Protein AF-A0A929PIB2-F1 (afdb_monomer_lite)

Radius of gyration: 25.28 Å; chains: 1; bounding box: 58×28×82 Å

Secondary structure (DSSP, 8-state):
-HHHHGGGT--SHHHHHHHHHHTT-------TT-------SHHHHHHHHHHHHHTT--TT--HHIIIIIHHHHHHHHHHHTTS---HHHHHHHHHHHHHHHHHHHHH-SHHHHHHHHHHHHHHHHHHHHHHHHHHHTT---HHHHHHHHHHHHHHHHHHHHHHHHHHHHHH--HHHHHHHHHHHHHHHHHHHHHHHHHHHH--

Foldseek 3Di:
DCVVLVVVVDNDPVSVLVVCVVVVNDDDDDPDPDDDFDDDDPVSVVVVLVVLLVVLQDPPDDPCCRPPQSVVLSVVLVVCLVDPDALLNLLVVLLVLLLCLLVLLLVDDDVSPVSSVVSPVVSVSSLSNSVSSCVVVVVDDPVSVVSSLVSVLVSQLSNLCSNLNRVCVVPVDVVSVVVSVVSSVVVVCVVVVVVVCCVPPVD

pLDDT: mean 91.02, std 6.16, range [48.88, 98.31]

Structure (mmCIF, N/CA/C/O backbone):
data_AF-A0A929PIB2-F1
#
_entry.id   AF-A0A929PIB2-F1
#
loop_
_atom_site.group_PDB
_atom_site.id
_atom_site.type_symbol
_atom_site.label_atom_id
_atom_site.label_alt_id
_atom_site.label_comp_id
_atom_site.label_asym_id
_atom_site.label_entity_id
_atom_site.label_seq_id
_atom_site.pdbx_PDB_ins_code
_atom_site.Cartn_x
_atom_site.Cartn_y
_atom_site.Cartn_z
_atom_site.occupancy
_atom_site.B_iso_or_equiv
_atom_site.auth_seq_id
_atom_site.auth_comp_id
_atom_site.auth_asym_id
_atom_site.auth_atom_id
_atom_site.pdbx_PDB_model_num
ATOM 1 N N . ALA A 1 1 ? -29.395 -0.301 44.329 1.00 80.06 1 ALA A N 1
ATOM 2 C CA . ALA A 1 1 ? -28.949 -1.375 43.414 1.00 80.06 1 ALA A CA 1
ATOM 3 C C . ALA A 1 1 ? -27.651 -1.991 43.913 1.00 80.06 1 ALA A C 1
ATOM 5 O O . ALA A 1 1 ? -27.720 -3.127 44.334 1.00 80.06 1 ALA A O 1
ATOM 6 N N . ILE A 1 2 ? -26.524 -1.264 43.970 1.00 82.19 2 ILE A N 1
ATOM 7 C CA . ILE A 1 2 ? -25.295 -1.786 44.613 1.00 82.19 2 ILE A CA 1
ATOM 8 C C . ILE A 1 2 ? -25.489 -1.973 46.128 1.00 82.19 2 ILE A C 1
ATOM 10 O O . ILE A 1 2 ? -25.225 -3.046 46.641 1.00 82.19 2 ILE A O 1
ATOM 14 N N . GLU A 1 3 ? -26.076 -0.997 46.829 1.00 84.56 3 GLU A N 1
ATOM 15 C CA . GLU A 1 3 ? -26.493 -1.160 48.243 1.00 84.56 3 GLU A CA 1
ATOM 16 C C . GLU A 1 3 ? -27.463 -2.325 48.467 1.00 84.56 3 GLU A C 1
ATOM 18 O O . GLU A 1 3 ? -27.541 -2.881 49.552 1.00 84.56 3 GLU A O 1
ATOM 23 N N . GLU A 1 4 ? -28.199 -2.707 47.429 1.00 84.25 4 GLU A N 1
ATOM 24 C CA . GLU A 1 4 ? -29.195 -3.768 47.510 1.00 84.25 4 GLU A CA 1
ATOM 25 C C . GLU A 1 4 ? -28.587 -5.136 47.195 1.00 84.25 4 GLU A C 1
ATOM 27 O O . GLU A 1 4 ? -28.955 -6.106 47.838 1.00 84.25 4 GLU A O 1
ATOM 32 N N . SER A 1 5 ? -27.608 -5.219 46.286 1.00 85.25 5 SER A N 1
ATOM 33 C CA . SER A 1 5 ? -26.829 -6.448 46.093 1.00 85.25 5 SER A CA 1
ATOM 34 C C . SER A 1 5 ? -25.872 -6.713 47.257 1.00 85.25 5 SER A C 1
ATOM 36 O O . SER A 1 5 ? -25.590 -7.866 47.558 1.00 85.25 5 SER A O 1
ATOM 38 N N . LEU A 1 6 ? -25.446 -5.666 47.974 1.00 84.19 6 LEU A N 1
ATOM 39 C CA . LEU A 1 6 ? -24.694 -5.780 49.227 1.00 84.19 6 LEU A CA 1
ATOM 40 C C . LEU A 1 6 ? -25.479 -6.515 50.328 1.00 84.19 6 LEU A C 1
ATOM 42 O O . LEU A 1 6 ? -24.863 -7.156 51.172 1.00 84.19 6 LEU A O 1
ATOM 46 N N . HIS A 1 7 ? -26.816 -6.463 50.313 1.00 83.69 7 HIS A N 1
ATOM 47 C CA . HIS A 1 7 ? -27.643 -7.257 51.230 1.00 83.69 7 HIS A CA 1
ATOM 48 C C . HIS A 1 7 ? -27.626 -8.762 50.912 1.00 83.69 7 HIS A C 1
ATOM 50 O O . HIS A 1 7 ? -27.853 -9.560 51.817 1.00 83.69 7 HIS A O 1
ATOM 56 N N . ASP A 1 8 ? -27.306 -9.130 49.668 1.00 80.31 8 ASP A N 1
ATOM 57 C CA . ASP A 1 8 ? -27.096 -10.510 49.207 1.00 80.31 8 ASP A CA 1
ATOM 58 C C . ASP A 1 8 ? -25.599 -10.899 49.199 1.00 80.31 8 ASP A C 1
ATOM 60 O O . ASP A 1 8 ? -25.203 -11.854 48.531 1.00 80.31 8 ASP A O 1
ATOM 64 N N . ASP A 1 9 ? -24.757 -10.157 49.931 1.00 84.00 9 ASP A N 1
ATOM 65 C CA . ASP A 1 9 ? -23.305 -10.377 50.054 1.00 84.00 9 ASP A CA 1
ATOM 66 C C . ASP A 1 9 ? -22.525 -10.266 48.719 1.00 84.00 9 ASP A C 1
ATOM 68 O O . ASP A 1 9 ? -21.368 -10.676 48.610 1.00 84.00 9 ASP A O 1
ATOM 72 N N . ASP A 1 10 ? -23.131 -9.660 47.687 1.00 83.38 10 ASP A N 1
ATOM 73 C CA . ASP A 1 10 ? -22.519 -9.418 46.376 1.00 83.38 10 ASP A CA 1
ATOM 74 C C . ASP A 1 10 ? -22.237 -7.919 46.187 1.00 83.38 10 ASP A C 1
ATOM 76 O O . ASP A 1 10 ? -23.080 -7.136 45.742 1.00 83.38 10 ASP A O 1
ATOM 80 N N . SER A 1 11 ? -21.014 -7.505 46.521 1.00 86.56 11 SER A N 1
ATOM 81 C CA . SER A 1 11 ? -20.535 -6.124 46.357 1.00 86.56 11 SER A CA 1
ATOM 82 C C . SER A 1 11 ? -20.050 -5.798 44.937 1.00 86.56 11 SER A C 1
ATOM 84 O O . SER A 1 11 ? -19.568 -4.691 44.684 1.00 86.56 11 SER A O 1
ATOM 86 N N . SER A 1 12 ? -20.158 -6.742 43.995 1.00 89.38 12 SER A N 1
ATOM 87 C CA . SER A 1 12 ? -19.648 -6.560 42.639 1.00 89.38 12 SER A CA 1
ATOM 88 C C . SER A 1 12 ? -20.546 -5.654 41.789 1.00 89.38 12 SER A C 1
ATOM 90 O O . SER A 1 12 ? -21.767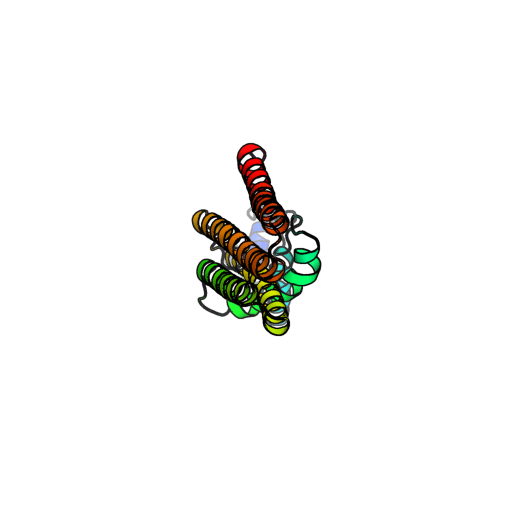 -5.575 41.961 1.00 89.38 12 SER A O 1
ATOM 92 N N . LEU A 1 13 ? -19.943 -5.003 40.787 1.00 85.69 13 LEU A N 1
ATOM 93 C CA . LEU A 1 13 ? -20.687 -4.250 39.771 1.00 85.69 13 LEU A CA 1
ATOM 94 C C . LEU A 1 13 ? -21.714 -5.151 39.054 1.00 85.69 13 LEU A C 1
ATOM 96 O O . LEU A 1 13 ? -22.828 -4.721 38.754 1.00 85.69 13 LEU A O 1
ATOM 100 N N . SER A 1 14 ? -21.353 -6.420 38.841 1.00 87.31 14 SER A N 1
ATOM 101 C CA . SER A 1 14 ? -22.212 -7.459 38.266 1.00 87.31 14 SER A CA 1
ATOM 102 C C . SER A 1 14 ? -23.445 -7.740 39.128 1.00 87.31 14 SER A C 1
ATOM 104 O O . SER A 1 14 ? -24.544 -7.867 38.584 1.00 87.31 14 SER A O 1
ATOM 106 N N . GLY A 1 15 ? -23.293 -7.774 40.455 1.00 86.75 15 GLY A N 1
ATOM 107 C CA . GLY A 1 15 ? -24.399 -7.886 41.409 1.00 86.75 15 GLY A CA 1
ATOM 108 C C . GLY A 1 15 ? -25.375 -6.716 41.285 1.00 86.75 15 GLY A C 1
ATOM 109 O O . GLY A 1 15 ? -26.579 -6.912 41.092 1.00 86.75 15 GLY A O 1
ATOM 110 N N . GLY A 1 16 ? -24.850 -5.488 41.253 1.00 90.19 16 GLY A N 1
ATOM 111 C CA . GLY A 1 16 ? -25.648 -4.279 41.030 1.00 90.19 16 GLY A CA 1
ATOM 112 C C . GLY A 1 16 ? -26.398 -4.276 39.689 1.00 90.19 16 GLY A C 1
ATOM 113 O O . GLY A 1 16 ? -27.577 -3.908 39.643 1.00 90.19 16 GLY A O 1
ATOM 114 N N . ILE A 1 17 ? -25.755 -4.728 38.604 1.00 90.44 17 ILE A N 1
ATOM 115 C CA . ILE A 1 17 ? -26.390 -4.887 37.283 1.00 90.44 17 ILE A CA 1
ATOM 116 C C . ILE A 1 17 ? -27.512 -5.929 37.335 1.00 90.44 17 ILE A C 1
ATOM 118 O O . ILE A 1 17 ? -28.578 -5.696 36.764 1.00 90.44 17 ILE A O 1
ATOM 122 N N . ARG A 1 18 ? -27.325 -7.047 38.046 1.00 89.44 18 ARG A N 1
ATOM 123 C CA . ARG A 1 18 ? -28.333 -8.110 38.179 1.00 89.44 18 ARG A CA 1
ATOM 124 C C . ARG A 1 18 ? -29.591 -7.612 38.901 1.00 89.44 18 ARG A C 1
ATOM 126 O O . ARG A 1 18 ? -30.700 -7.871 38.433 1.00 89.44 18 ARG A O 1
ATOM 133 N N . VAL A 1 19 ? -29.429 -6.806 39.956 1.00 91.00 19 VAL A N 1
ATOM 134 C CA . VAL A 1 19 ? -30.544 -6.129 40.648 1.00 91.00 19 VAL A CA 1
ATOM 135 C C . VAL A 1 19 ? -31.279 -5.164 39.712 1.00 91.00 19 VAL A C 1
ATOM 137 O O . VAL A 1 19 ? -32.511 -5.143 39.670 1.00 91.00 19 VAL A O 1
ATOM 140 N N . LEU A 1 20 ? -30.548 -4.368 38.924 1.00 92.62 20 LEU A N 1
ATOM 141 C CA . LEU A 1 20 ? -31.158 -3.466 37.941 1.00 92.62 20 LEU A CA 1
ATOM 142 C C . LEU A 1 20 ? -31.900 -4.227 36.837 1.00 92.62 20 LEU A C 1
ATOM 144 O O . LEU A 1 20 ? -32.977 -3.791 36.428 1.00 92.62 20 LEU A O 1
ATOM 148 N N . ALA A 1 21 ? -31.363 -5.359 36.383 1.00 91.31 21 ALA A N 1
ATOM 149 C CA . ALA A 1 21 ? -31.998 -6.220 35.393 1.00 91.31 21 ALA A CA 1
ATOM 150 C C . ALA A 1 21 ? -33.305 -6.821 35.923 1.00 91.31 21 ALA A C 1
ATOM 152 O O . ALA A 1 21 ? -34.328 -6.716 35.250 1.00 91.31 21 ALA A O 1
ATOM 153 N N . GLY A 1 22 ? -33.315 -7.331 37.161 1.00 90.12 22 GLY A N 1
ATOM 154 C CA . GLY A 1 22 ? -34.531 -7.831 37.815 1.00 90.12 22 GLY A CA 1
ATOM 155 C C . GLY A 1 22 ? -35.623 -6.765 37.972 1.00 90.12 22 GLY A C 1
ATOM 156 O O . GLY A 1 22 ? -36.809 -7.076 37.931 1.00 90.12 22 GLY A O 1
ATOM 157 N N . LYS A 1 23 ? -35.235 -5.488 38.075 1.00 93.75 23 LYS A N 1
ATOM 158 C CA . LYS A 1 23 ? -36.153 -4.336 38.135 1.00 93.75 23 LYS A CA 1
ATOM 159 C C . LYS A 1 23 ? -36.563 -3.786 36.763 1.00 93.75 23 LYS A C 1
ATOM 161 O O . LYS A 1 23 ? -37.211 -2.742 36.712 1.00 93.75 23 LYS A O 1
ATOM 166 N N . GLY A 1 24 ? -36.144 -4.412 35.661 1.00 91.31 24 GLY A N 1
ATOM 167 C CA . GLY A 1 24 ? -36.381 -3.913 34.300 1.00 91.31 24 GLY A CA 1
ATOM 168 C C . GLY A 1 24 ? -35.687 -2.578 33.996 1.00 91.31 24 GLY A C 1
ATOM 169 O O . GLY A 1 24 ? -36.078 -1.869 33.073 1.00 91.31 24 GLY A O 1
ATOM 170 N N . LYS A 1 25 ? -34.678 -2.202 34.793 1.00 92.44 25 LYS A N 1
ATOM 171 C CA . LYS A 1 25 ? -33.920 -0.946 34.668 1.00 92.44 25 LYS A CA 1
ATOM 172 C C . LYS A 1 25 ? -32.564 -1.121 33.984 1.00 92.44 25 LYS A C 1
ATOM 174 O O . LYS A 1 25 ? -31.909 -0.121 33.702 1.00 92.44 25 LYS A O 1
ATOM 179 N N . ALA A 1 26 ? -32.143 -2.353 33.703 1.00 91.19 26 ALA A N 1
ATOM 180 C CA . ALA A 1 26 ? -30.999 -2.619 32.838 1.00 91.19 26 ALA A CA 1
ATOM 181 C C . ALA A 1 26 ? -31.456 -2.688 31.375 1.00 91.19 26 ALA A C 1
ATOM 183 O O . ALA A 1 26 ? -32.436 -3.358 31.056 1.00 91.19 26 ALA A O 1
ATOM 184 N N . LYS A 1 27 ? -30.734 -2.001 30.487 1.00 87.62 27 LYS A N 1
ATOM 185 C CA . LYS A 1 27 ? -30.913 -2.110 29.036 1.00 87.62 27 LYS A CA 1
ATOM 186 C C . LYS A 1 27 ? -29.763 -2.920 28.460 1.00 87.62 27 LYS A C 1
ATOM 188 O O . LYS A 1 27 ? -28.614 -2.699 28.829 1.00 87.62 27 LYS A O 1
ATOM 193 N N . THR A 1 28 ? -30.077 -3.826 27.548 1.00 86.50 28 THR A N 1
ATOM 194 C CA . THR A 1 28 ? -29.080 -4.535 26.749 1.00 86.50 28 THR A CA 1
ATOM 195 C C . THR A 1 28 ? -28.819 -3.764 25.463 1.00 86.50 28 THR A C 1
ATOM 197 O O . THR A 1 28 ? -29.739 -3.176 24.891 1.00 86.50 28 THR A O 1
ATOM 200 N N . PHE A 1 29 ? -27.573 -3.779 25.001 1.00 85.38 29 PHE A N 1
ATOM 201 C CA . PHE A 1 29 ? -27.202 -3.291 23.679 1.00 85.38 29 PHE A CA 1
ATOM 202 C C . PHE A 1 29 ? -26.789 -4.493 22.835 1.00 85.38 29 PHE A C 1
ATOM 204 O O . PHE A 1 29 ? -25.877 -5.224 23.218 1.00 85.38 29 PHE A O 1
ATOM 211 N N . ASP A 1 30 ? -27.500 -4.727 21.735 1.00 85.38 30 ASP A N 1
ATOM 212 C CA . ASP A 1 30 ? -27.175 -5.808 20.811 1.00 85.38 30 ASP A CA 1
ATOM 213 C C . ASP A 1 30 ? -26.004 -5.380 19.921 1.00 85.38 30 ASP A C 1
ATOM 215 O O . ASP A 1 30 ? -26.102 -4.401 19.178 1.00 85.38 30 ASP A O 1
ATOM 219 N N . ILE A 1 31 ? -24.896 -6.112 20.025 1.00 85.31 31 ILE A N 1
ATOM 220 C CA . ILE A 1 31 ? -23.692 -5.904 19.216 1.00 85.31 31 ILE A CA 1
ATOM 221 C C . ILE A 1 31 ? -23.778 -6.597 17.845 1.00 85.31 31 ILE A C 1
ATOM 223 O O . ILE A 1 31 ? -22.867 -6.456 17.039 1.00 85.31 31 ILE A O 1
ATOM 227 N N . LYS A 1 32 ? -24.885 -7.287 17.528 1.00 85.81 32 LYS A N 1
ATOM 228 C CA . LYS A 1 32 ? -25.105 -7.990 16.254 1.00 85.81 32 LYS A CA 1
ATOM 229 C C . LYS A 1 32 ? -23.961 -8.971 15.948 1.00 85.81 32 LYS A C 1
ATOM 231 O O . LYS A 1 32 ? -23.650 -9.823 16.773 1.00 85.81 32 LYS A O 1
ATOM 236 N N . ASP A 1 33 ? -23.354 -8.848 14.767 1.00 78.19 33 ASP A N 1
ATOM 237 C CA . ASP A 1 33 ? -22.231 -9.668 14.305 1.00 78.19 33 ASP A CA 1
ATOM 238 C C . ASP A 1 33 ? -20.865 -9.139 14.782 1.00 78.19 33 ASP A C 1
ATOM 240 O O . ASP A 1 33 ? -19.835 -9.774 14.531 1.00 78.19 33 ASP A O 1
ATOM 244 N N . ASP A 1 34 ? -20.831 -7.986 15.465 1.00 78.31 34 ASP A N 1
ATOM 245 C CA . ASP A 1 34 ? -19.602 -7.477 16.062 1.00 78.31 34 ASP A CA 1
ATOM 246 C C . ASP A 1 34 ? -19.225 -8.311 17.288 1.00 78.31 34 ASP A C 1
ATOM 248 O O . ASP A 1 34 ? -20.056 -8.894 17.985 1.00 78.31 34 ASP A O 1
ATOM 252 N N . TYR A 1 35 ? -17.926 -8.389 17.561 1.00 82.06 35 TYR A N 1
ATOM 253 C CA . TYR A 1 35 ? -17.421 -9.161 18.684 1.00 82.06 35 TYR A CA 1
ATOM 254 C C . TYR A 1 35 ? -17.050 -8.254 19.853 1.00 82.06 35 TYR A C 1
ATOM 256 O O . TYR A 1 35 ? -16.527 -7.155 19.686 1.00 82.06 35 TYR A O 1
ATOM 264 N N . TRP A 1 36 ? -17.229 -8.786 21.055 1.00 86.44 36 TRP A N 1
ATOM 265 C CA . TRP A 1 36 ? -16.710 -8.216 22.288 1.00 86.44 36 TRP A CA 1
ATOM 266 C C . TRP A 1 36 ? -15.850 -9.266 22.998 1.00 86.44 36 TRP A C 1
ATOM 268 O O . TRP A 1 36 ? -16.162 -10.460 22.968 1.00 86.44 36 TRP A O 1
ATOM 278 N N . ILE A 1 37 ? -14.723 -8.838 23.565 1.00 88.69 37 ILE A N 1
ATOM 279 C CA . ILE A 1 37 ? -13.824 -9.665 24.375 1.00 88.69 37 ILE A CA 1
ATOM 280 C C . ILE A 1 37 ? -13.408 -8.826 25.575 1.00 88.69 37 ILE A C 1
ATOM 282 O O . ILE A 1 37 ? -12.910 -7.717 25.387 1.00 88.69 37 ILE A O 1
ATOM 286 N N . ASP A 1 38 ? -13.574 -9.386 26.769 1.00 88.50 38 ASP A N 1
ATOM 287 C CA . ASP A 1 38 ? -12.967 -8.849 27.983 1.00 88.50 38 ASP A CA 1
ATOM 288 C C . ASP A 1 38 ? -11.473 -9.185 28.015 1.00 88.50 38 ASP A C 1
ATOM 290 O O . ASP A 1 38 ? -11.083 -10.312 27.684 1.00 88.50 38 ASP A O 1
ATOM 294 N N . VAL A 1 39 ? -10.630 -8.210 28.349 1.00 92.00 39 VAL A N 1
ATOM 295 C CA . VAL A 1 39 ? -9.167 -8.346 28.286 1.00 92.00 39 VAL A CA 1
ATOM 296 C C . VAL A 1 39 ? -8.582 -8.147 29.678 1.00 92.00 39 VAL A C 1
ATOM 298 O O . VAL A 1 39 ? -8.161 -7.049 30.031 1.00 92.00 39 VAL A O 1
ATOM 301 N N . ASP A 1 40 ? -8.522 -9.241 30.433 1.00 91.81 40 ASP A N 1
ATOM 302 C CA . ASP A 1 40 ? -8.053 -9.250 31.825 1.00 91.81 40 ASP A CA 1
ATOM 303 C C . ASP A 1 40 ? -6.676 -9.910 32.004 1.00 91.81 40 ASP A C 1
ATOM 305 O O . ASP A 1 40 ? -5.999 -9.698 33.010 1.00 91.81 40 ASP A O 1
ATOM 309 N N . ASP A 1 41 ? -6.241 -10.726 31.040 1.00 94.06 41 ASP A N 1
ATOM 310 C CA . ASP A 1 41 ? -5.041 -11.556 31.149 1.00 94.06 41 ASP A CA 1
ATOM 311 C C . ASP A 1 41 ? -4.281 -11.690 29.814 1.00 94.06 41 ASP A C 1
ATOM 313 O O . ASP A 1 41 ? -4.749 -11.306 28.740 1.00 94.06 41 ASP A O 1
ATOM 317 N N . GLU A 1 42 ? -3.071 -12.254 29.851 1.00 92.56 42 GLU A N 1
ATOM 318 C CA . GLU A 1 42 ? -2.215 -12.354 28.659 1.00 92.56 42 GLU A CA 1
ATOM 319 C C . GLU A 1 42 ? -2.836 -13.219 27.542 1.00 92.56 42 GLU A C 1
ATOM 321 O O . GLU A 1 42 ? -2.621 -12.970 26.349 1.00 92.56 42 GLU A O 1
ATOM 326 N N . LYS A 1 43 ? -3.622 -14.243 27.894 1.00 92.50 43 LYS A N 1
ATOM 327 C CA . LYS A 1 43 ? -4.282 -15.121 26.922 1.00 92.50 43 LYS A CA 1
ATOM 328 C C . LYS A 1 43 ? -5.435 -14.393 26.238 1.00 92.50 43 LYS A C 1
ATOM 330 O O . LYS A 1 43 ? -5.534 -14.471 25.010 1.00 92.50 43 LYS A O 1
ATOM 335 N N . THR A 1 44 ? -6.276 -13.686 26.994 1.00 92.06 44 THR A N 1
ATOM 336 C CA . THR A 1 44 ? -7.368 -12.867 26.437 1.00 92.06 44 THR A CA 1
ATOM 337 C C . THR A 1 44 ? -6.830 -11.699 25.614 1.00 92.06 44 THR A C 1
ATOM 339 O O . THR A 1 44 ? -7.335 -11.459 24.516 1.00 92.06 44 THR A O 1
ATOM 342 N N . TYR A 1 45 ? -5.715 -11.087 26.025 1.00 91.38 45 TYR A N 1
ATOM 343 C CA . TYR A 1 45 ? -4.995 -10.083 25.234 1.00 91.38 45 TYR A CA 1
ATOM 344 C C . TYR A 1 45 ? -4.548 -10.619 23.866 1.00 91.38 45 TYR A C 1
ATOM 346 O O . TYR A 1 45 ? -4.879 -10.039 22.831 1.00 91.38 45 TYR A O 1
ATOM 354 N N . LYS A 1 46 ? -3.851 -11.766 23.821 1.00 91.38 46 LYS A N 1
ATOM 355 C CA . LYS A 1 46 ? -3.412 -12.382 22.551 1.00 91.38 46 LYS A CA 1
ATOM 356 C C . LYS A 1 46 ? -4.590 -12.789 21.668 1.00 91.38 46 LYS A C 1
ATOM 358 O O . LYS A 1 46 ? -4.497 -12.731 20.441 1.00 91.38 46 LYS A O 1
ATOM 363 N N . LEU A 1 47 ? -5.695 -13.229 22.269 1.00 90.88 47 LEU A N 1
ATOM 364 C CA . LEU A 1 47 ? -6.913 -13.557 21.533 1.00 90.88 47 LEU A CA 1
ATOM 365 C C . LEU A 1 47 ? -7.526 -12.302 20.895 1.00 90.88 47 LEU A C 1
ATOM 367 O O . LEU A 1 47 ? -7.852 -12.330 19.707 1.00 90.88 47 LEU A O 1
ATOM 371 N N . ALA A 1 48 ? -7.639 -11.213 21.658 1.00 90.88 48 ALA A N 1
ATOM 372 C CA . ALA A 1 48 ? -8.142 -9.932 21.179 1.00 90.88 48 ALA A CA 1
ATOM 373 C C . ALA A 1 48 ? -7.254 -9.355 20.066 1.00 90.88 48 ALA A C 1
ATOM 375 O O . ALA A 1 48 ? -7.770 -8.976 19.016 1.00 90.88 48 ALA A O 1
ATOM 376 N N . GLU A 1 49 ? -5.927 -9.380 20.237 1.00 90.69 49 GLU A N 1
ATOM 377 C CA . GLU A 1 49 ? -4.963 -8.941 19.220 1.00 90.69 49 GLU A CA 1
ATOM 378 C C . GLU A 1 49 ? -5.132 -9.737 17.918 1.00 90.69 49 GLU A C 1
ATOM 380 O O . GLU A 1 49 ? -5.268 -9.159 16.842 1.00 90.69 49 GLU A O 1
ATOM 385 N N . ASN A 1 50 ? -5.181 -11.071 17.989 1.00 89.50 50 ASN A N 1
ATOM 386 C CA . ASN A 1 50 ? -5.346 -11.895 16.791 1.00 89.50 50 ASN A CA 1
ATOM 387 C C . ASN A 1 50 ? -6.705 -11.678 16.109 1.00 89.50 50 ASN A C 1
ATOM 389 O O . ASN A 1 50 ? -6.760 -11.701 14.879 1.00 89.50 50 ASN A O 1
ATOM 393 N N . LYS A 1 51 ? -7.783 -11.439 16.871 1.00 88.94 51 LYS A N 1
ATOM 394 C CA . LYS A 1 51 ? -9.084 -11.077 16.291 1.00 88.94 51 LYS A CA 1
ATOM 395 C C . LYS A 1 51 ? -9.039 -9.719 15.595 1.00 88.94 51 LYS A C 1
ATOM 397 O O . LYS A 1 51 ? -9.478 -9.639 14.454 1.00 88.94 51 LYS A O 1
ATOM 402 N N . LEU A 1 52 ? -8.451 -8.697 16.221 1.00 88.75 52 LEU A N 1
ATOM 403 C CA . LEU A 1 52 ? -8.275 -7.373 15.612 1.00 88.75 52 LEU A CA 1
ATOM 404 C C . LEU A 1 52 ? -7.454 -7.451 14.322 1.00 88.75 52 LEU A C 1
ATOM 406 O O . LEU A 1 52 ? -7.812 -6.856 13.317 1.00 88.75 52 LEU A O 1
ATOM 410 N N . LEU A 1 53 ? -6.374 -8.231 14.307 1.00 86.88 53 LEU A N 1
ATOM 411 C CA . LEU A 1 53 ? -5.569 -8.404 13.098 1.00 86.88 53 LEU A CA 1
ATOM 412 C C . LEU A 1 53 ? -6.319 -9.180 12.002 1.00 86.88 53 LEU A C 1
ATOM 414 O O . LEU A 1 53 ? -6.081 -8.960 10.815 1.00 86.88 53 LEU A O 1
ATOM 418 N N . ALA A 1 54 ? -7.241 -10.074 12.368 1.00 85.44 54 ALA A N 1
ATOM 419 C CA . ALA A 1 54 ? -8.049 -10.812 11.403 1.00 85.44 54 ALA A CA 1
ATOM 420 C C . ALA A 1 54 ? -9.051 -9.917 10.652 1.00 85.44 54 ALA A C 1
ATOM 422 O O . ALA A 1 54 ? -9.350 -10.214 9.493 1.00 85.44 54 ALA A O 1
ATOM 423 N N . THR A 1 55 ? -9.512 -8.809 11.250 1.00 84.38 55 THR A N 1
ATOM 424 C CA . THR A 1 55 ? -10.424 -7.854 10.587 1.00 84.38 55 THR A CA 1
ATOM 425 C C . THR A 1 55 ? -9.742 -7.030 9.491 1.00 84.38 55 THR A C 1
ATOM 427 O O . THR A 1 55 ? -10.410 -6.407 8.670 1.00 84.38 55 THR A O 1
ATOM 430 N N . LEU A 1 56 ? -8.407 -7.043 9.422 1.00 82.62 56 LEU A N 1
ATOM 431 C CA . LEU A 1 56 ? -7.646 -6.249 8.453 1.00 82.62 56 LEU A CA 1
ATOM 432 C C . LEU A 1 56 ? -7.715 -6.763 7.023 1.00 82.62 56 LEU A C 1
ATOM 434 O O . LEU A 1 56 ? -7.432 -5.993 6.099 1.00 82.62 56 LEU A O 1
ATOM 438 N N . LYS A 1 57 ? -8.037 -8.047 6.841 1.00 77.44 57 LYS A N 1
ATOM 439 C CA . LYS A 1 57 ? -8.126 -8.673 5.523 1.00 77.44 57 LYS A CA 1
ATOM 440 C C . LYS A 1 57 ? -9.336 -8.110 4.788 1.00 77.44 57 LYS A C 1
ATOM 442 O O . LYS A 1 57 ? -10.471 -8.352 5.193 1.00 77.44 57 LYS A O 1
ATOM 447 N N . LYS A 1 58 ? -9.106 -7.396 3.684 1.00 75.62 58 LYS A N 1
ATOM 448 C CA . LYS A 1 58 ? -10.201 -6.860 2.873 1.00 75.62 58 LYS A CA 1
ATOM 449 C C . LYS A 1 58 ? -10.688 -7.927 1.897 1.00 75.62 58 LYS A C 1
ATOM 451 O O . LYS A 1 58 ? -9.901 -8.604 1.235 1.00 75.62 58 LYS A O 1
ATOM 456 N N . THR A 1 59 ? -12.003 -8.038 1.740 1.00 68.38 59 THR A N 1
ATOM 457 C CA . THR A 1 59 ? -12.623 -8.902 0.720 1.00 68.38 59 THR A CA 1
ATOM 458 C C . THR A 1 59 ? -12.312 -8.439 -0.706 1.00 68.38 59 THR A C 1
ATOM 460 O O . THR A 1 59 ? -12.330 -9.261 -1.621 1.00 68.38 59 THR A O 1
ATOM 463 N N . SER A 1 60 ? -11.959 -7.162 -0.880 1.00 74.75 60 SER A N 1
ATOM 464 C CA . SER A 1 60 ? -11.503 -6.566 -2.139 1.00 74.75 60 SER A CA 1
ATOM 465 C C . SER A 1 60 ? -10.020 -6.796 -2.443 1.00 74.75 60 SER A C 1
ATOM 467 O O . SER A 1 60 ? -9.581 -6.456 -3.537 1.00 74.75 60 SER A O 1
ATOM 469 N N . ASP A 1 61 ? -9.230 -7.346 -1.509 1.00 81.00 61 ASP A N 1
ATOM 470 C CA . ASP A 1 61 ? -7.813 -7.616 -1.766 1.00 81.00 61 ASP A CA 1
ATOM 471 C C . ASP A 1 61 ? -7.679 -8.631 -2.907 1.00 81.00 61 ASP A C 1
ATOM 473 O O . ASP A 1 61 ? -8.279 -9.715 -2.850 1.00 81.00 61 ASP A O 1
ATOM 477 N N . GLY A 1 62 ? -6.855 -8.296 -3.904 1.00 84.94 62 GLY A N 1
ATOM 478 C CA . GLY A 1 62 ? -6.498 -9.205 -4.988 1.00 84.94 62 GLY A CA 1
ATOM 479 C C . GLY A 1 62 ? -5.745 -10.447 -4.486 1.00 84.94 62 GLY A C 1
ATOM 480 O O . GLY A 1 62 ? -5.271 -10.471 -3.346 1.00 84.94 62 GLY A O 1
ATOM 481 N N . PRO A 1 63 ? -5.590 -11.494 -5.318 1.00 86.75 63 PRO A N 1
ATOM 482 C CA . PRO A 1 63 ? -4.994 -12.760 -4.889 1.00 86.75 63 PRO A CA 1
ATOM 483 C C . PRO A 1 63 ? -3.578 -12.605 -4.319 1.00 86.75 63 PRO A C 1
ATOM 485 O O . PRO A 1 63 ? -3.285 -13.145 -3.254 1.00 86.75 63 PRO A O 1
ATOM 488 N N . ILE A 1 64 ? -2.720 -11.823 -4.984 1.00 87.81 64 ILE A N 1
ATOM 489 C CA . ILE A 1 64 ? -1.343 -11.578 -4.527 1.00 87.81 64 ILE A CA 1
ATOM 490 C C . ILE A 1 64 ? -1.348 -10.871 -3.173 1.00 87.81 64 ILE A C 1
ATOM 492 O O . ILE A 1 64 ? -0.737 -11.355 -2.220 1.00 87.81 64 ILE A O 1
ATOM 496 N N . SER A 1 65 ? -2.119 -9.792 -3.043 1.00 86.56 65 SER A N 1
ATOM 497 C CA . SER A 1 65 ? -2.237 -9.072 -1.778 1.00 86.56 65 SER A CA 1
ATOM 498 C C . SER A 1 65 ? -2.747 -9.988 -0.664 1.00 86.56 65 SER A C 1
ATOM 500 O O . SER A 1 65 ? -2.174 -10.017 0.419 1.00 86.56 65 SER A O 1
ATOM 502 N N . ARG A 1 66 ? -3.768 -10.809 -0.934 1.00 86.44 66 ARG A N 1
ATOM 503 C CA . ARG A 1 66 ? -4.406 -11.693 0.051 1.00 86.44 66 ARG A CA 1
ATOM 504 C C . ARG A 1 66 ? -3.510 -12.830 0.537 1.00 86.44 66 ARG A C 1
ATOM 506 O O . ARG A 1 66 ? -3.497 -13.110 1.736 1.00 86.44 66 ARG A O 1
ATOM 513 N N . TYR A 1 67 ? -2.829 -13.519 -0.377 1.00 86.81 67 TYR A N 1
ATOM 514 C CA . TYR A 1 67 ? -2.105 -14.752 -0.059 1.00 86.81 67 TYR A CA 1
ATOM 515 C C . TYR A 1 67 ? -0.612 -14.535 0.189 1.00 86.81 67 TYR A C 1
ATOM 517 O O . TYR A 1 67 ? -0.029 -15.293 0.960 1.00 86.81 67 TYR A O 1
ATOM 525 N N . LEU A 1 68 ? -0.006 -13.510 -0.418 1.00 88.69 68 LEU A N 1
ATOM 526 C CA . LEU A 1 68 ? 1.420 -13.221 -0.275 1.00 88.69 68 LEU A CA 1
ATOM 527 C C . LEU A 1 68 ? 1.669 -12.018 0.638 1.00 88.69 68 LEU A C 1
ATOM 529 O O . LEU A 1 68 ? 2.371 -12.158 1.639 1.00 88.69 68 LEU A O 1
ATOM 533 N N . ASN A 1 69 ? 1.074 -10.859 0.335 1.00 91.31 69 ASN A N 1
ATOM 534 C CA . ASN A 1 69 ? 1.429 -9.625 1.042 1.00 91.31 69 ASN A CA 1
ATOM 535 C C . ASN A 1 69 ? 0.854 -9.599 2.462 1.00 91.31 69 ASN A C 1
ATOM 537 O O . ASN A 1 69 ? 1.611 -9.401 3.406 1.00 91.31 69 ASN A O 1
ATOM 541 N N . ARG A 1 70 ? -0.447 -9.876 2.641 1.00 88.69 70 ARG A N 1
ATOM 542 C CA . ARG A 1 70 ? -1.149 -9.788 3.938 1.00 88.69 70 ARG A CA 1
ATOM 543 C C . ARG A 1 70 ? -0.489 -10.599 5.061 1.00 88.69 70 ARG A C 1
ATOM 545 O O . ARG A 1 70 ? -0.297 -10.059 6.146 1.00 88.69 70 ARG A O 1
ATOM 552 N N . PRO A 1 71 ? -0.082 -11.869 4.863 1.00 89.44 71 PRO A N 1
ATOM 553 C CA . PRO A 1 71 ? 0.616 -12.614 5.913 1.00 89.44 71 PRO A CA 1
ATOM 554 C C . PRO A 1 71 ? 1.927 -11.967 6.377 1.00 89.44 71 PRO A C 1
ATOM 556 O O . PRO A 1 71 ? 2.353 -12.200 7.510 1.00 89.44 71 PRO A O 1
ATOM 559 N N . ILE A 1 72 ? 2.595 -11.206 5.509 1.00 91.75 72 ILE A N 1
ATOM 560 C CA . ILE A 1 72 ? 3.853 -10.526 5.821 1.00 91.75 72 ILE A CA 1
ATOM 561 C C . ILE A 1 72 ? 3.559 -9.136 6.399 1.00 91.75 72 ILE A C 1
ATOM 563 O O . ILE A 1 72 ? 4.033 -8.841 7.496 1.00 91.75 72 ILE A O 1
ATOM 567 N N . SER A 1 73 ? 2.716 -8.338 5.734 1.00 91.44 73 SER A N 1
ATOM 568 C CA . SER A 1 73 ? 2.335 -6.987 6.164 1.00 91.44 73 SER A CA 1
ATOM 569 C C . SER A 1 73 ? 1.742 -7.002 7.567 1.00 91.44 73 SER A C 1
ATOM 571 O O . SER A 1 73 ? 2.232 -6.297 8.435 1.00 91.44 73 SER A O 1
ATOM 573 N N . THR A 1 74 ? 0.814 -7.913 7.872 1.00 90.50 74 THR A N 1
ATOM 574 C CA . THR A 1 74 ? 0.176 -7.974 9.195 1.00 90.50 74 THR A CA 1
ATOM 575 C C . THR A 1 74 ? 1.170 -8.291 10.320 1.00 90.50 74 THR A C 1
ATOM 577 O O . THR A 1 74 ? 1.009 -7.820 11.448 1.00 90.50 74 THR A O 1
ATOM 580 N N . ARG A 1 75 ? 2.236 -9.058 10.040 1.00 91.50 75 ARG A N 1
ATOM 581 C CA . ARG A 1 75 ? 3.313 -9.300 11.019 1.00 91.50 75 ARG A CA 1
ATOM 582 C C . ARG A 1 75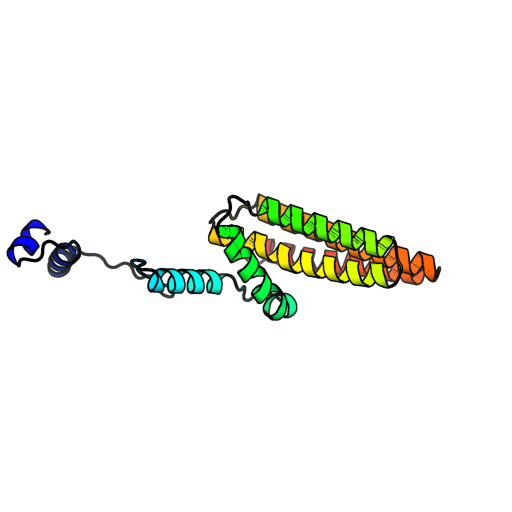 ? 4.172 -8.058 11.229 1.00 91.50 75 ARG A C 1
ATOM 584 O O . ARG A 1 75 ? 4.525 -7.766 12.369 1.00 91.50 75 ARG A O 1
ATOM 591 N N . ILE A 1 76 ? 4.487 -7.340 10.152 1.00 92.12 76 ILE A N 1
ATOM 592 C CA . ILE A 1 76 ? 5.222 -6.072 10.210 1.00 92.12 76 ILE A CA 1
ATOM 593 C C . ILE A 1 76 ? 4.388 -5.035 10.970 1.00 92.12 76 ILE A C 1
ATOM 595 O O . ILE A 1 76 ? 4.865 -4.473 11.953 1.00 92.12 76 ILE A O 1
ATOM 599 N N . THR A 1 77 ? 3.118 -4.868 10.602 1.00 92.25 77 THR A N 1
ATOM 600 C CA . THR A 1 77 ? 2.147 -4.007 11.279 1.00 92.25 77 THR A CA 1
ATOM 601 C C . THR A 1 77 ? 2.102 -4.293 12.773 1.00 92.25 77 THR A C 1
ATOM 603 O O . THR A 1 77 ? 2.236 -3.364 13.559 1.00 92.25 77 THR A O 1
ATOM 606 N N . ARG A 1 78 ? 2.011 -5.562 13.200 1.00 91.06 78 ARG A N 1
ATOM 607 C CA . ARG A 1 78 ? 2.020 -5.922 14.632 1.00 91.06 78 ARG A CA 1
ATOM 608 C C . ARG A 1 78 ? 3.214 -5.331 15.388 1.00 91.06 78 ARG A C 1
ATOM 610 O O . ARG A 1 78 ? 3.063 -4.900 16.528 1.00 91.06 78 ARG A O 1
ATOM 617 N N . TYR A 1 79 ? 4.394 -5.316 14.772 1.00 92.06 79 TYR A N 1
ATOM 618 C CA . TYR A 1 79 ? 5.578 -4.701 15.366 1.00 92.06 79 TYR A CA 1
ATOM 619 C C . TYR A 1 79 ? 5.496 -3.168 15.334 1.00 92.06 79 TYR A C 1
ATOM 621 O O . TYR A 1 79 ? 5.724 -2.521 16.355 1.00 92.06 79 TYR A O 1
ATOM 629 N N . LEU A 1 80 ? 5.103 -2.586 14.196 1.00 91.12 80 LEU A N 1
ATOM 630 C CA . LEU A 1 80 ? 4.993 -1.134 14.015 1.00 91.12 80 LEU A CA 1
ATOM 631 C C . LEU A 1 80 ? 3.931 -0.488 14.916 1.00 91.12 80 LEU A C 1
ATOM 633 O O . LEU A 1 80 ? 4.111 0.650 15.345 1.00 91.12 80 LEU A O 1
ATOM 637 N N . LEU A 1 81 ? 2.860 -1.202 15.272 1.00 90.75 81 LEU A N 1
ATOM 638 C CA . LEU A 1 81 ? 1.831 -0.713 16.198 1.00 90.75 81 LEU A CA 1
ATOM 639 C C . LEU A 1 81 ? 2.373 -0.387 17.592 1.00 90.75 81 LEU A C 1
ATOM 641 O O . LEU A 1 81 ? 1.769 0.419 18.292 1.00 90.75 81 LEU A O 1
ATOM 645 N N . ARG A 1 82 ? 3.509 -0.975 17.984 1.00 89.81 82 ARG A N 1
ATOM 646 C CA . ARG A 1 82 ? 4.184 -0.701 19.264 1.00 89.81 82 ARG A CA 1
ATOM 647 C C . ARG A 1 82 ? 5.035 0.572 19.236 1.00 89.81 82 ARG A C 1
ATOM 649 O O . ARG A 1 82 ? 5.692 0.881 20.222 1.00 89.81 82 ARG A O 1
ATOM 656 N N . THR A 1 83 ? 5.062 1.270 18.105 1.00 92.06 83 THR A N 1
ATOM 657 C CA . THR A 1 83 ? 5.852 2.485 17.879 1.00 92.06 83 THR A CA 1
ATOM 658 C C . THR A 1 83 ? 4.943 3.663 17.538 1.00 92.06 83 THR A C 1
ATOM 660 O O . THR A 1 83 ? 3.800 3.469 17.115 1.00 92.06 83 THR A O 1
ATOM 663 N N . ASP A 1 84 ? 5.465 4.887 17.620 1.00 91.75 84 ASP A N 1
ATOM 664 C CA . ASP A 1 84 ? 4.733 6.122 17.290 1.00 91.75 84 ASP A CA 1
ATOM 665 C C . ASP A 1 84 ? 4.672 6.429 15.782 1.00 91.75 84 ASP A C 1
ATOM 667 O O . ASP A 1 84 ? 4.302 7.526 15.365 1.00 91.75 84 ASP A O 1
ATOM 671 N N . ILE A 1 85 ? 5.020 5.460 14.931 1.00 92.50 85 ILE A N 1
ATOM 672 C CA . ILE A 1 85 ? 4.966 5.618 13.477 1.00 92.50 85 ILE A CA 1
ATOM 673 C C . ILE A 1 85 ? 3.512 5.841 13.030 1.00 92.50 85 ILE A C 1
ATOM 675 O O . ILE A 1 85 ? 2.595 5.124 13.453 1.00 92.50 85 ILE A O 1
ATOM 679 N N . THR A 1 86 ? 3.316 6.847 12.175 1.00 92.81 86 THR A N 1
ATOM 680 C CA . THR A 1 86 ? 2.029 7.202 11.568 1.00 92.81 86 THR A CA 1
ATOM 681 C C . THR A 1 86 ? 1.853 6.485 10.223 1.00 92.81 86 THR A C 1
ATOM 683 O O . THR A 1 86 ? 2.856 6.128 9.598 1.00 92.81 86 THR A O 1
ATOM 686 N N . PRO A 1 87 ? 0.611 6.302 9.736 1.00 91.88 87 PRO A N 1
ATOM 687 C CA . PRO A 1 87 ? 0.349 5.728 8.413 1.00 91.88 87 PRO A CA 1
ATOM 688 C C . PRO A 1 87 ? 1.130 6.430 7.296 1.00 91.88 87 PRO A C 1
ATOM 690 O O . PRO A 1 87 ? 1.863 5.779 6.566 1.00 91.88 87 PRO A O 1
ATOM 693 N N . ASN A 1 88 ? 1.101 7.766 7.261 1.00 93.81 88 ASN A N 1
ATOM 694 C CA . ASN A 1 88 ? 1.768 8.553 6.219 1.00 93.81 88 ASN A CA 1
ATOM 695 C C . ASN A 1 88 ? 3.296 8.355 6.187 1.00 93.81 88 ASN A C 1
ATOM 697 O O . ASN A 1 88 ? 3.907 8.463 5.125 1.00 93.81 88 ASN A O 1
ATOM 701 N N . HIS A 1 89 ? 3.937 8.078 7.334 1.00 94.56 89 HIS A N 1
ATOM 702 C CA . HIS A 1 89 ? 5.363 7.731 7.353 1.00 94.56 89 HIS A CA 1
ATOM 703 C C . HIS A 1 89 ? 5.624 6.396 6.646 1.00 94.56 89 HIS A C 1
ATOM 705 O O . HIS A 1 89 ? 6.656 6.246 5.995 1.00 94.56 89 HIS A O 1
ATOM 711 N N . VAL A 1 90 ? 4.701 5.439 6.769 1.00 94.81 90 VAL A N 1
ATOM 712 C CA . VAL A 1 90 ? 4.802 4.128 6.122 1.00 94.81 90 VAL A CA 1
ATOM 713 C C . VAL A 1 90 ? 4.578 4.246 4.617 1.00 94.81 90 VAL A C 1
ATOM 715 O O . VAL A 1 90 ? 5.417 3.731 3.883 1.00 94.81 90 VAL A O 1
ATOM 718 N N . SER A 1 91 ? 3.565 4.992 4.159 1.00 95.06 91 SER A N 1
ATOM 719 C CA . SER A 1 91 ? 3.332 5.238 2.721 1.00 95.06 91 SER A CA 1
ATOM 720 C C . SER A 1 91 ? 4.516 5.971 2.076 1.00 95.06 91 SER A C 1
ATOM 722 O O . SER A 1 91 ? 4.979 5.644 0.987 1.00 95.06 91 SER A O 1
ATOM 724 N N . PHE A 1 92 ? 5.101 6.953 2.771 1.00 96.62 92 PHE A N 1
ATOM 725 C CA . PHE A 1 92 ? 6.292 7.630 2.254 1.00 96.62 92 PHE A CA 1
ATOM 726 C C . PHE A 1 92 ? 7.513 6.697 2.191 1.00 96.62 92 PHE A C 1
ATOM 728 O O . PHE A 1 92 ? 8.319 6.770 1.262 1.00 96.62 92 PHE A O 1
ATOM 735 N N . PHE A 1 93 ? 7.657 5.796 3.164 1.00 96.62 93 PHE A N 1
ATOM 736 C CA . PHE A 1 93 ? 8.736 4.816 3.167 1.00 96.62 93 PHE A CA 1
ATOM 737 C C . PHE A 1 93 ? 8.561 3.744 2.077 1.00 96.62 93 PHE A C 1
ATOM 739 O O . PHE A 1 93 ? 9.544 3.425 1.403 1.00 96.62 93 PHE A O 1
ATOM 746 N N . SER A 1 94 ? 7.344 3.228 1.850 1.00 96.50 94 SER A N 1
ATOM 747 C CA . SER A 1 94 ? 7.054 2.309 0.734 1.00 96.50 94 SER A CA 1
ATOM 748 C C . SER A 1 94 ? 7.387 2.971 -0.605 1.00 96.50 94 SER A C 1
ATOM 750 O O . SER A 1 94 ? 8.090 2.375 -1.426 1.00 96.50 94 SER A O 1
ATOM 752 N N . PHE A 1 95 ? 7.019 4.244 -0.773 1.00 97.56 95 PHE A N 1
ATOM 753 C CA . PHE A 1 95 ? 7.373 5.040 -1.944 1.00 97.56 95 PHE A CA 1
ATOM 754 C C . PHE A 1 95 ? 8.890 5.149 -2.159 1.00 97.56 95 PHE A C 1
ATOM 756 O O . PHE A 1 95 ? 9.369 4.914 -3.268 1.00 97.56 95 PHE A O 1
ATOM 763 N N . ILE A 1 96 ? 9.682 5.440 -1.118 1.00 98.06 96 ILE A N 1
ATOM 764 C CA . ILE A 1 96 ? 11.152 5.488 -1.238 1.00 98.06 96 ILE A CA 1
ATOM 765 C C . ILE A 1 96 ? 11.713 4.144 -1.716 1.00 98.06 96 ILE A C 1
ATOM 767 O O . ILE A 1 96 ? 12.582 4.120 -2.589 1.00 98.06 96 ILE A O 1
ATOM 771 N N . LEU A 1 97 ? 11.224 3.021 -1.183 1.00 97.75 97 LEU A N 1
ATOM 772 C CA . LEU A 1 97 ? 11.668 1.696 -1.626 1.00 97.75 97 LEU A CA 1
ATOM 773 C C . LEU A 1 97 ? 11.330 1.441 -3.097 1.00 97.75 97 LEU A C 1
ATOM 775 O O . LEU A 1 97 ? 12.174 0.919 -3.829 1.00 97.75 97 LEU A O 1
ATOM 779 N N . ALA A 1 98 ? 10.142 1.852 -3.544 1.00 97.88 98 ALA A N 1
ATOM 780 C CA . ALA A 1 98 ? 9.764 1.775 -4.950 1.00 97.88 98 ALA A CA 1
ATOM 781 C C . ALA A 1 98 ? 10.675 2.646 -5.830 1.00 97.88 98 ALA A C 1
ATOM 783 O O . ALA A 1 98 ? 11.129 2.186 -6.876 1.00 97.88 98 ALA A O 1
ATOM 784 N N . MET A 1 99 ? 11.030 3.855 -5.386 1.00 98.31 99 MET A N 1
ATOM 785 C CA . MET A 1 99 ? 11.968 4.731 -6.099 1.00 98.31 99 MET A CA 1
ATOM 786 C C . MET A 1 99 ? 13.374 4.134 -6.202 1.00 98.31 99 MET A C 1
ATOM 788 O O . MET A 1 99 ? 14.002 4.222 -7.257 1.00 98.31 99 MET A O 1
ATOM 792 N N . LEU A 1 100 ? 13.864 3.486 -5.142 1.00 98.12 100 LEU A N 1
ATOM 793 C CA . LEU A 1 100 ? 15.128 2.747 -5.185 1.00 98.12 100 LEU A CA 1
ATOM 794 C C . LEU A 1 100 ? 15.047 1.570 -6.167 1.00 98.12 100 LEU A C 1
ATOM 796 O O . LEU A 1 100 ? 15.970 1.369 -6.956 1.00 98.12 100 LEU A O 1
ATOM 800 N N . GLY A 1 101 ? 13.933 0.833 -6.176 1.00 97.94 101 GLY A N 1
ATOM 801 C CA . GLY A 1 101 ? 13.681 -0.228 -7.153 1.00 97.94 101 GLY A CA 1
ATOM 802 C C . GLY A 1 101 ? 13.663 0.290 -8.594 1.00 97.94 101 GLY A C 1
ATOM 803 O O . GLY A 1 101 ? 14.330 -0.272 -9.462 1.00 97.94 101 GLY A O 1
ATOM 804 N N . ALA A 1 102 ? 12.985 1.413 -8.835 1.00 97.88 102 ALA A N 1
ATOM 805 C CA . ALA A 1 102 ? 12.925 2.077 -10.133 1.00 97.88 102 ALA A CA 1
ATOM 806 C C . ALA A 1 102 ? 14.308 2.541 -10.603 1.00 97.88 102 ALA A C 1
ATOM 808 O O . ALA A 1 102 ? 14.664 2.353 -11.767 1.00 97.88 102 ALA A O 1
ATOM 809 N N . PHE A 1 103 ? 15.117 3.093 -9.696 1.00 98.00 103 PHE A N 1
ATOM 810 C CA . PHE A 1 103 ? 16.495 3.478 -9.985 1.00 98.00 103 PHE A CA 1
ATOM 811 C C . PHE A 1 103 ? 17.371 2.271 -10.356 1.00 98.00 103 PHE A C 1
ATOM 813 O O . PHE A 1 103 ? 18.177 2.356 -11.285 1.00 98.00 103 PHE A O 1
ATOM 820 N N . LEU A 1 104 ? 17.202 1.129 -9.684 1.00 97.75 104 LEU A N 1
ATOM 821 C CA . LEU A 1 104 ? 17.915 -0.102 -10.039 1.00 97.75 104 LEU A CA 1
ATOM 822 C C . LEU A 1 104 ? 17.461 -0.666 -11.388 1.00 97.75 104 LEU A C 1
ATOM 824 O O . LEU A 1 104 ? 18.308 -1.085 -12.178 1.00 97.75 104 LEU A O 1
ATOM 828 N N . PHE A 1 105 ? 16.160 -0.623 -11.691 1.00 97.50 105 PHE A N 1
ATOM 829 C CA . PHE A 1 105 ? 15.657 -0.972 -13.020 1.00 97.50 105 PHE A CA 1
ATOM 830 C C . PHE A 1 105 ? 16.255 -0.083 -14.103 1.00 97.50 105 PHE A C 1
ATOM 832 O O . PHE A 1 105 ? 16.738 -0.597 -15.106 1.00 97.50 105 PHE A O 1
ATOM 839 N N . PHE A 1 106 ? 16.294 1.226 -13.862 1.00 96.25 106 PHE A N 1
ATOM 840 C CA . PHE A 1 106 ? 16.913 2.194 -14.759 1.00 96.25 106 PHE A CA 1
ATOM 841 C C . PHE A 1 106 ? 18.413 1.931 -14.964 1.00 96.25 106 PHE A C 1
ATOM 843 O O . PHE A 1 106 ? 18.904 2.001 -16.089 1.00 96.25 106 PHE A O 1
ATOM 850 N N . SER A 1 107 ? 19.138 1.610 -13.887 1.00 94.75 107 SER A N 1
ATOM 851 C CA . SER A 1 107 ? 20.584 1.336 -13.918 1.00 94.75 107 SER A CA 1
ATOM 852 C C . SER A 1 107 ? 20.923 0.070 -14.705 1.00 94.75 107 SER A C 1
ATOM 854 O O . SER A 1 107 ? 22.001 -0.024 -15.291 1.00 94.75 107 SER A O 1
ATOM 856 N N . GLY A 1 108 ? 20.001 -0.894 -14.741 1.00 90.69 108 GLY A N 1
ATOM 857 C CA . GLY A 1 108 ? 20.118 -2.067 -15.590 1.00 90.69 108 GLY A CA 1
ATOM 858 C C . GLY A 1 108 ? 21.099 -3.128 -15.099 1.00 90.69 108 GLY A C 1
ATOM 859 O O . GLY A 1 108 ? 21.798 -2.959 -14.103 1.00 90.69 108 GLY A O 1
ATOM 860 N N . GLY A 1 109 ? 21.167 -4.245 -15.825 1.00 93.12 109 GLY A N 1
ATOM 861 C CA . GLY A 1 109 ? 21.985 -5.406 -15.474 1.00 93.12 109 GLY A CA 1
ATOM 862 C C . GLY A 1 109 ? 21.248 -6.400 -14.574 1.00 93.12 109 GLY A C 1
ATOM 863 O O . GLY A 1 109 ? 20.428 -6.027 -13.739 1.00 93.12 109 GLY A O 1
ATOM 864 N N . TYR A 1 110 ? 21.549 -7.691 -14.740 1.00 93.50 110 TYR A N 1
ATOM 865 C CA . TYR A 1 110 ? 20.768 -8.781 -14.140 1.00 93.50 110 TYR A CA 1
ATOM 866 C C . TYR A 1 110 ? 20.592 -8.649 -12.620 1.00 93.50 110 TYR A C 1
ATOM 868 O O . TYR A 1 110 ? 19.477 -8.743 -12.117 1.00 93.50 110 TYR A O 1
ATOM 876 N N . ILE A 1 111 ? 21.675 -8.368 -11.887 1.00 96.44 111 ILE A N 1
ATOM 877 C CA . ILE A 1 111 ? 21.631 -8.243 -10.422 1.00 96.44 111 ILE A CA 1
ATOM 878 C C . ILE A 1 111 ? 20.759 -7.055 -9.997 1.00 96.44 111 ILE A C 1
ATOM 880 O O . ILE A 1 111 ? 19.930 -7.201 -9.102 1.00 96.44 111 ILE A O 1
ATOM 884 N N . ASN A 1 112 ? 20.891 -5.905 -10.662 1.00 95.75 112 ASN A N 1
ATOM 885 C CA . ASN A 1 112 ? 20.093 -4.721 -10.343 1.00 95.75 112 ASN A CA 1
ATOM 886 C C . ASN A 1 112 ? 18.612 -4.945 -10.656 1.00 95.75 112 ASN A C 1
ATOM 888 O O . ASN A 1 112 ? 17.769 -4.531 -9.869 1.00 95.75 112 ASN A O 1
ATOM 892 N N . LEU A 1 113 ? 18.283 -5.653 -11.743 1.00 95.50 113 LEU A N 1
ATOM 893 C CA . LEU A 1 113 ? 16.901 -6.036 -12.038 1.00 95.50 113 LEU A CA 1
ATOM 894 C C . LEU A 1 113 ? 16.325 -6.956 -10.955 1.00 95.50 113 LEU A C 1
ATOM 896 O O . LEU A 1 113 ? 15.203 -6.750 -10.504 1.00 95.50 113 LEU A O 1
ATOM 900 N N . VAL A 1 114 ? 17.091 -7.946 -10.492 1.00 97.38 114 VAL A N 1
ATOM 901 C CA . VAL A 1 114 ? 16.639 -8.847 -9.421 1.00 97.38 114 VAL A CA 1
ATOM 902 C C . VAL A 1 114 ? 16.410 -8.074 -8.120 1.00 97.38 114 VAL A C 1
ATOM 904 O O . VAL A 1 114 ? 15.346 -8.196 -7.515 1.00 97.38 114 VAL A O 1
ATOM 907 N N . ILE A 1 115 ? 17.367 -7.241 -7.703 1.00 97.56 115 ILE A N 1
ATOM 908 C CA . ILE A 1 115 ? 17.239 -6.443 -6.476 1.00 97.56 115 ILE A CA 1
ATOM 909 C C . ILE A 1 115 ? 16.107 -5.416 -6.614 1.00 97.56 115 ILE A C 1
ATOM 911 O O . ILE A 1 115 ? 15.324 -5.255 -5.682 1.00 97.56 115 ILE A O 1
ATOM 915 N N . GLY A 1 116 ? 15.967 -4.769 -7.773 1.00 97.38 116 GLY A N 1
ATOM 916 C CA . GLY A 1 116 ? 14.889 -3.821 -8.052 1.00 97.38 116 GLY A CA 1
ATOM 917 C C . GLY A 1 116 ? 13.507 -4.464 -7.959 1.00 97.38 116 GLY A C 1
ATOM 918 O O . GLY A 1 116 ? 12.614 -3.904 -7.328 1.00 97.38 116 GLY A O 1
ATOM 919 N N . GLY A 1 117 ? 13.352 -5.684 -8.483 1.00 96.88 117 GLY A N 1
ATOM 920 C CA . GLY A 1 117 ? 12.120 -6.464 -8.350 1.00 96.88 117 GLY A CA 1
ATOM 921 C C . GLY A 1 117 ? 11.818 -6.854 -6.903 1.00 96.88 117 GLY A C 1
ATOM 922 O O . GLY A 1 117 ? 10.675 -6.743 -6.464 1.00 96.88 117 GLY A O 1
ATOM 923 N N . ILE A 1 118 ? 12.840 -7.242 -6.133 1.00 97.25 118 ILE A N 1
ATOM 924 C CA . ILE A 1 118 ? 12.692 -7.519 -4.697 1.00 97.25 118 ILE A CA 1
ATOM 925 C C . ILE A 1 118 ? 12.261 -6.253 -3.946 1.00 97.25 118 ILE A C 1
ATOM 927 O O . ILE A 1 118 ? 11.344 -6.323 -3.132 1.00 97.25 118 ILE A O 1
ATOM 931 N N . LEU A 1 119 ? 12.870 -5.097 -4.226 1.00 97.56 119 LEU A N 1
ATOM 932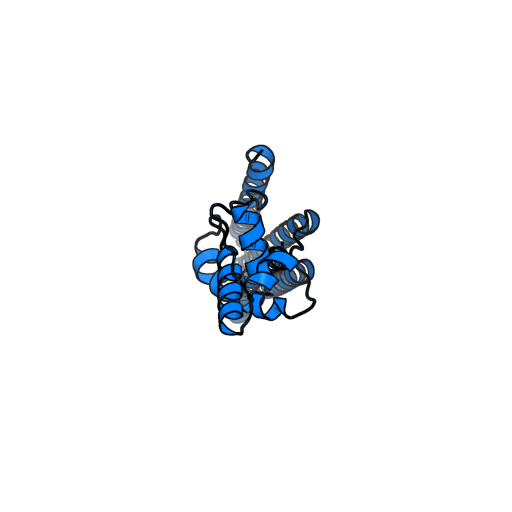 C CA . LEU A 1 119 ? 12.497 -3.827 -3.599 1.00 97.56 119 LEU A CA 1
ATOM 933 C C . LEU A 1 119 ? 11.077 -3.395 -3.965 1.00 97.56 119 LEU A C 1
ATOM 935 O O . LEU A 1 119 ? 10.343 -2.975 -3.078 1.00 97.56 119 LEU A O 1
ATOM 939 N N . ALA A 1 120 ? 10.664 -3.549 -5.224 1.00 96.88 120 ALA A N 1
ATOM 940 C CA . ALA A 1 120 ? 9.294 -3.267 -5.649 1.00 96.88 120 ALA A CA 1
ATOM 941 C C . ALA A 1 120 ? 8.279 -4.173 -4.929 1.00 96.88 120 ALA A C 1
ATOM 943 O O . ALA A 1 120 ? 7.254 -3.702 -4.437 1.00 96.88 120 ALA A O 1
ATOM 944 N N . GLN A 1 121 ? 8.590 -5.466 -4.785 1.00 96.06 121 GLN A N 1
ATOM 945 C CA . GLN A 1 121 ? 7.751 -6.394 -4.026 1.00 96.06 121 GLN A CA 1
ATOM 946 C C . GLN A 1 121 ? 7.705 -6.037 -2.533 1.00 96.06 121 GLN A C 1
ATOM 948 O O . GLN A 1 121 ? 6.644 -6.110 -1.916 1.00 96.06 121 GLN A O 1
ATOM 953 N N . LEU A 1 122 ? 8.836 -5.643 -1.941 1.00 95.94 122 LEU A N 1
ATOM 954 C CA . LEU A 1 122 ? 8.887 -5.180 -0.553 1.00 95.94 122 LEU A CA 1
ATOM 955 C C . LEU A 1 122 ? 8.087 -3.890 -0.361 1.00 95.94 122 LEU A C 1
ATOM 957 O O . LEU A 1 122 ? 7.342 -3.804 0.611 1.00 95.94 122 LEU A O 1
ATOM 961 N N . ALA A 1 123 ? 8.183 -2.936 -1.291 1.00 96.25 123 ALA A N 1
ATOM 962 C CA . ALA A 1 123 ? 7.367 -1.728 -1.290 1.00 96.25 123 ALA A CA 1
ATOM 963 C C . ALA A 1 123 ? 5.876 -2.093 -1.271 1.00 96.25 123 ALA A C 1
ATOM 965 O O . ALA A 1 123 ? 5.183 -1.668 -0.360 1.00 96.25 123 ALA A O 1
ATOM 966 N N . SER A 1 124 ? 5.422 -2.996 -2.150 1.00 94.12 124 SER A N 1
ATOM 967 C CA . SER A 1 124 ? 4.028 -3.476 -2.189 1.00 94.12 124 SER A CA 1
ATOM 968 C C . SER A 1 124 ? 3.556 -4.170 -0.897 1.00 94.12 124 SER A C 1
ATOM 970 O O . SER A 1 124 ? 2.374 -4.133 -0.552 1.00 94.12 124 SER A O 1
ATOM 972 N N . ILE A 1 125 ? 4.456 -4.831 -0.162 1.00 94.19 125 ILE A N 1
ATOM 973 C CA . ILE A 1 125 ? 4.130 -5.438 1.139 1.00 94.19 125 ILE A CA 1
ATOM 974 C C . ILE A 1 125 ? 4.001 -4.364 2.226 1.00 94.19 125 ILE A C 1
ATOM 976 O O . ILE A 1 125 ? 3.086 -4.432 3.048 1.00 94.19 125 ILE A O 1
ATOM 980 N N . ILE A 1 126 ? 4.937 -3.413 2.261 1.00 94.06 126 ILE A N 1
ATOM 981 C CA . ILE A 1 126 ? 4.981 -2.356 3.279 1.00 94.06 126 ILE A CA 1
ATOM 982 C C . ILE A 1 126 ? 3.857 -1.354 3.075 1.00 94.06 126 ILE A C 1
ATOM 984 O O . ILE A 1 126 ? 3.270 -0.920 4.059 1.00 94.06 126 ILE A O 1
ATOM 988 N N . ASP A 1 127 ? 3.529 -1.060 1.826 1.00 92.62 127 ASP A N 1
ATOM 989 C CA . ASP A 1 127 ? 2.408 -0.222 1.443 1.00 92.62 127 ASP A CA 1
ATOM 990 C C . ASP A 1 127 ? 1.120 -0.690 2.127 1.00 92.62 127 ASP A C 1
ATOM 992 O O . ASP A 1 127 ? 0.558 0.009 2.953 1.00 92.62 127 ASP A O 1
ATOM 996 N N . GLY A 1 128 ? 0.795 -1.983 2.031 1.00 89.44 128 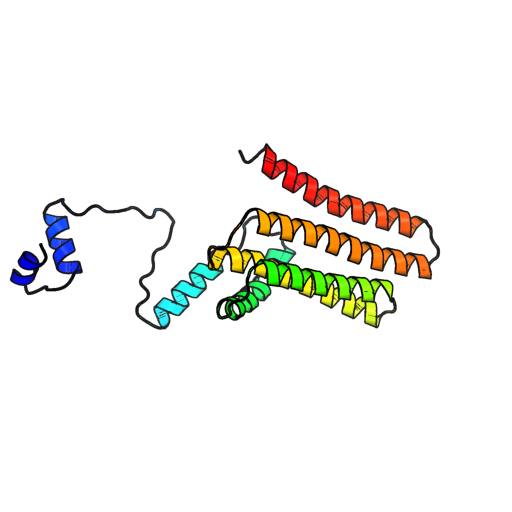GLY A N 1
ATOM 997 C CA . GLY A 1 128 ? -0.359 -2.550 2.730 1.00 89.44 128 GLY A CA 1
ATOM 998 C C . GLY A 1 128 ? -0.369 -2.399 4.264 1.00 89.44 128 GLY A C 1
ATOM 999 O O . GLY A 1 128 ? -1.436 -2.594 4.860 1.00 89.44 128 GLY A O 1
ATOM 1000 N N . CYS A 1 129 ? 0.764 -2.080 4.907 1.00 91.94 129 CYS A N 1
ATOM 1001 C CA . CYS A 1 129 ? 0.855 -1.833 6.349 1.00 91.94 129 CYS A CA 1
ATOM 1002 C C . CYS A 1 129 ? 0.289 -0.463 6.745 1.00 91.94 129 CYS A C 1
ATOM 1004 O O . CYS A 1 129 ? -0.203 -0.324 7.864 1.00 91.94 129 CYS A O 1
ATOM 1006 N N . ASP A 1 130 ? 0.331 0.546 5.874 1.00 91.44 130 ASP A N 1
ATOM 1007 C CA . ASP A 1 130 ? -0.076 1.908 6.221 1.00 91.44 130 ASP A CA 1
ATOM 1008 C C . ASP A 1 130 ? -1.575 1.983 6.570 1.00 91.44 130 ASP A C 1
ATOM 1010 O O . ASP A 1 130 ? -1.964 2.488 7.625 1.00 91.44 130 ASP A O 1
ATOM 1014 N N . GLY A 1 131 ? -2.418 1.331 5.774 1.00 89.75 131 GLY A N 1
ATOM 1015 C CA . GLY A 1 131 ? -3.852 1.270 5.933 1.00 89.75 131 GLY A CA 1
ATOM 1016 C C . GLY A 1 131 ? -4.235 0.294 7.032 1.00 89.75 131 GLY A C 1
ATOM 1017 O O . GLY A 1 131 ? -5.276 0.468 7.665 1.00 89.75 131 GLY A O 1
ATOM 1018 N N . GLU A 1 132 ? -3.421 -0.737 7.279 1.00 92.44 132 GLU A N 1
ATOM 1019 C CA . GLU A 1 132 ? -3.583 -1.589 8.457 1.00 92.44 132 GLU A CA 1
ATOM 1020 C C . GLU A 1 132 ? -3.351 -0.787 9.744 1.00 92.44 132 GLU A C 1
ATOM 1022 O O . GLU A 1 132 ? -4.201 -0.812 10.635 1.00 92.44 132 GLU A O 1
ATOM 1027 N N . ILE A 1 133 ? -2.265 -0.011 9.815 1.00 92.56 133 ILE A N 1
ATOM 1028 C CA . ILE A 1 133 ? -1.963 0.874 10.947 1.00 92.56 133 ILE A CA 1
ATOM 1029 C C . ILE A 1 133 ? -3.044 1.945 11.093 1.00 92.56 133 ILE A C 1
ATOM 1031 O O . ILE A 1 133 ? -3.527 2.159 12.203 1.00 92.56 133 ILE A O 1
ATOM 1035 N N . ALA A 1 134 ? -3.479 2.572 9.996 1.00 92.19 134 ALA A N 1
ATOM 1036 C CA . ALA A 1 134 ? -4.525 3.591 10.019 1.00 92.19 134 ALA A CA 1
ATOM 1037 C C . ALA A 1 134 ? -5.827 3.054 10.627 1.00 92.19 134 ALA A C 1
ATOM 1039 O O . ALA A 1 134 ? -6.436 3.723 11.460 1.00 92.19 134 ALA A O 1
ATOM 1040 N N . ARG A 1 135 ? -6.233 1.828 10.264 1.00 90.56 135 ARG A N 1
ATOM 1041 C CA . ARG A 1 135 ? -7.441 1.188 10.810 1.00 90.56 135 ARG A CA 1
ATOM 1042 C C . ARG A 1 135 ? -7.291 0.817 12.284 1.00 90.56 135 ARG A C 1
ATOM 1044 O O . ARG A 1 135 ? -8.205 1.074 13.055 1.00 90.56 135 ARG A O 1
ATOM 1051 N N . LEU A 1 136 ? -6.154 0.249 12.685 1.00 90.69 136 LEU A N 1
ATOM 1052 C CA . LEU A 1 136 ? -5.948 -0.224 14.063 1.00 90.69 136 LEU A CA 1
ATOM 1053 C C . LEU A 1 136 ? -5.694 0.904 15.058 1.00 90.69 136 LEU A C 1
ATOM 1055 O O . LEU A 1 136 ? -6.095 0.796 16.212 1.00 90.69 136 LEU A O 1
ATOM 1059 N N . LYS A 1 137 ? -5.035 1.983 14.625 1.00 90.94 137 LYS A N 1
ATOM 1060 C CA . LYS A 1 137 ? -4.820 3.181 15.444 1.00 90.94 137 LYS A CA 1
ATOM 1061 C C . LYS A 1 137 ? -5.983 4.175 15.363 1.00 90.94 137 LYS A C 1
ATOM 1063 O O . LYS A 1 137 ? -5.898 5.230 15.980 1.00 90.94 137 LYS A O 1
ATOM 1068 N N . PHE A 1 138 ? -7.041 3.870 14.604 1.00 90.38 138 PHE A N 1
ATOM 1069 C CA . PHE A 1 138 ? -8.155 4.788 14.329 1.00 90.38 138 PHE A CA 1
ATOM 1070 C C . PHE A 1 138 ? -7.696 6.145 13.752 1.00 90.38 138 PHE A C 1
ATOM 1072 O O . PHE A 1 138 ? -8.270 7.191 14.034 1.00 90.38 138 PHE A O 1
ATOM 1079 N N . GLN A 1 139 ? -6.652 6.121 12.920 1.00 91.00 139 GLN A N 1
ATOM 1080 C CA . GLN A 1 139 ? -6.042 7.282 12.258 1.00 91.00 139 GLN A CA 1
ATOM 1081 C C . GLN A 1 139 ? -6.401 7.360 10.765 1.00 91.00 139 GLN A C 1
ATOM 1083 O O . GLN A 1 139 ? -5.655 7.921 9.963 1.00 91.00 139 GLN A O 1
ATOM 1088 N N . VAL A 1 140 ? -7.527 6.768 10.360 1.00 90.44 140 VAL A N 1
ATOM 1089 C CA . VAL A 1 140 ? -8.012 6.853 8.977 1.00 90.44 140 VAL A CA 1
ATOM 1090 C C . VAL A 1 140 ? -8.416 8.297 8.676 1.00 90.44 140 VAL A C 1
ATOM 1092 O O . VAL A 1 140 ? -9.241 8.873 9.382 1.00 90.44 140 VAL A O 1
ATOM 1095 N N . THR A 1 141 ? -7.842 8.882 7.623 1.00 93.06 141 THR A N 1
ATOM 1096 C CA . THR A 1 141 ? -8.145 10.248 7.170 1.00 93.06 141 THR A CA 1
ATOM 1097 C C . THR A 1 141 ? -8.299 10.286 5.651 1.00 93.06 141 THR A C 1
ATOM 1099 O O . THR A 1 141 ? -7.663 9.499 4.948 1.00 93.06 141 THR A O 1
ATOM 1102 N N . GLU A 1 142 ? -9.111 11.215 5.136 1.00 90.62 142 GLU A N 1
ATOM 1103 C CA . GLU A 1 142 ? -9.272 11.416 3.685 1.00 90.62 142 GLU A CA 1
ATOM 1104 C C . GLU A 1 142 ? -7.949 11.805 3.020 1.00 90.62 142 GLU A C 1
ATOM 1106 O O . GLU A 1 142 ? -7.594 11.265 1.975 1.00 90.62 142 GLU A O 1
ATOM 1111 N N . PHE A 1 143 ? -7.177 12.686 3.668 1.00 93.31 143 PHE A N 1
ATOM 1112 C CA . PHE A 1 143 ? -5.851 13.067 3.190 1.00 93.31 143 PHE A CA 1
ATOM 1113 C C . PHE A 1 143 ? -4.903 11.868 3.114 1.00 93.31 143 PHE A C 1
ATOM 1115 O O . PHE A 1 143 ? -4.204 11.733 2.119 1.00 93.31 143 PHE A O 1
ATOM 1122 N N . GLY A 1 144 ? -4.885 10.998 4.131 1.00 90.88 144 GLY A N 1
ATOM 1123 C CA . GLY A 1 144 ? -4.038 9.804 4.129 1.00 90.88 144 GLY A CA 1
ATOM 1124 C C . GLY A 1 144 ? -4.368 8.868 2.968 1.00 90.88 144 GLY A C 1
ATOM 1125 O O . GLY A 1 144 ? -3.466 8.467 2.246 1.00 90.88 144 GLY A O 1
ATOM 1126 N N . GLY A 1 145 ? -5.658 8.601 2.727 1.00 90.69 145 GLY A N 1
ATOM 1127 C CA . GLY A 1 145 ? -6.086 7.779 1.588 1.00 90.69 145 GLY A CA 1
ATOM 1128 C C . GLY A 1 145 ? -5.748 8.401 0.228 1.00 90.69 145 GLY A C 1
ATOM 1129 O O . GLY A 1 145 ? -5.338 7.696 -0.688 1.00 90.69 145 GLY A O 1
ATOM 1130 N N . TRP A 1 146 ? -5.872 9.724 0.095 1.00 93.50 146 TRP A N 1
ATOM 1131 C CA . TRP A 1 146 ? -5.438 10.435 -1.110 1.00 93.50 146 TRP A CA 1
ATOM 1132 C C . TRP A 1 146 ? -3.913 10.402 -1.291 1.00 93.50 146 TRP A C 1
ATOM 1134 O O . TRP A 1 146 ? -3.433 10.180 -2.400 1.00 93.50 146 TRP A O 1
ATOM 1144 N N . PHE A 1 147 ? -3.152 10.621 -0.218 1.00 94.56 147 PHE A N 1
ATOM 1145 C CA . PHE A 1 147 ? -1.691 10.658 -0.242 1.00 94.56 147 PHE A CA 1
ATOM 1146 C C . PHE A 1 147 ? -1.103 9.304 -0.644 1.00 94.56 147 PHE A C 1
ATOM 1148 O O . PHE A 1 147 ? -0.265 9.258 -1.543 1.00 94.56 147 PHE A O 1
ATOM 1155 N N . ASP A 1 148 ? -1.601 8.227 -0.037 1.00 93.50 148 ASP A N 1
ATOM 1156 C CA . ASP A 1 148 ? -1.289 6.838 -0.381 1.00 93.50 148 ASP A CA 1
ATOM 1157 C C . ASP A 1 148 ? -1.541 6.562 -1.875 1.00 93.50 148 ASP A C 1
ATOM 1159 O O . ASP A 1 148 ? -0.612 6.293 -2.640 1.00 93.50 148 ASP A O 1
ATOM 1163 N N . ALA A 1 149 ? -2.768 6.826 -2.345 1.00 92.19 149 ALA A N 1
ATOM 1164 C CA . ALA A 1 149 ? -3.140 6.628 -3.744 1.00 92.19 149 ALA A CA 1
ATOM 1165 C C . ALA A 1 149 ? -2.249 7.407 -4.730 1.00 92.19 149 ALA A C 1
ATOM 1167 O O . ALA A 1 149 ? -1.908 6.894 -5.798 1.00 92.19 149 ALA A O 1
ATOM 1168 N N . VAL A 1 150 ? -1.866 8.646 -4.398 1.00 94.69 150 VAL A N 1
ATOM 1169 C CA . VAL A 1 150 ? -0.977 9.469 -5.231 1.00 94.69 150 VAL A CA 1
ATOM 1170 C C . VAL A 1 150 ? 0.433 8.885 -5.281 1.00 94.69 150 VAL A C 1
ATOM 1172 O O . VAL A 1 150 ? 0.990 8.762 -6.377 1.00 94.69 150 VAL A O 1
ATOM 1175 N N . LEU A 1 151 ? 1.013 8.525 -4.133 1.00 95.88 151 LEU A N 1
ATOM 1176 C CA . LEU A 1 151 ? 2.356 7.945 -4.072 1.00 95.88 151 LEU A CA 1
ATOM 1177 C C . LEU A 1 151 ? 2.438 6.633 -4.851 1.00 95.88 151 LEU A C 1
ATOM 1179 O O . LEU A 1 151 ? 3.385 6.452 -5.616 1.00 95.88 151 LEU A O 1
ATOM 1183 N N . ASP A 1 152 ? 1.409 5.797 -4.759 1.00 94.44 152 ASP A N 1
ATOM 1184 C CA . ASP A 1 152 ? 1.263 4.576 -5.545 1.00 94.44 152 ASP A CA 1
ATOM 1185 C C . ASP A 1 152 ? 1.322 4.835 -7.054 1.00 94.44 152 ASP A C 1
ATOM 1187 O O . ASP A 1 152 ? 2.036 4.150 -7.790 1.00 94.44 152 ASP A O 1
ATOM 1191 N N . ARG A 1 153 ? 0.604 5.860 -7.547 1.00 95.25 153 ARG A N 1
ATOM 1192 C CA . ARG A 1 153 ? 0.624 6.202 -8.982 1.00 95.25 153 ARG A CA 1
ATOM 1193 C C . ARG A 1 153 ? 2.018 6.625 -9.433 1.00 95.25 153 ARG A C 1
ATOM 1195 O O . ARG A 1 153 ? 2.452 6.246 -10.522 1.00 95.25 153 ARG A O 1
ATOM 1202 N N . TYR A 1 154 ? 2.715 7.415 -8.618 1.00 96.81 154 TYR A N 1
ATOM 1203 C CA . TYR A 1 154 ? 4.085 7.814 -8.922 1.00 96.81 154 TYR A CA 1
ATOM 1204 C C . TYR A 1 154 ? 5.036 6.614 -8.885 1.00 96.81 154 TYR A C 1
ATOM 1206 O O . TYR A 1 154 ? 5.811 6.444 -9.825 1.00 96.81 154 TYR A O 1
ATOM 1214 N N . ALA A 1 155 ? 4.957 5.764 -7.859 1.00 97.19 155 ALA A N 1
ATOM 1215 C CA . ALA A 1 155 ? 5.773 4.560 -7.724 1.00 97.19 155 ALA A CA 1
ATOM 1216 C C . ALA A 1 155 ? 5.630 3.636 -8.944 1.00 97.19 155 ALA A C 1
ATOM 1218 O O . ALA A 1 155 ? 6.634 3.296 -9.576 1.00 97.19 155 ALA A O 1
ATOM 1219 N N . ASP A 1 156 ? 4.392 3.309 -9.326 1.00 96.38 156 ASP A N 1
ATOM 1220 C CA . ASP A 1 156 ? 4.081 2.493 -10.503 1.00 96.38 156 ASP A CA 1
ATOM 1221 C C . ASP A 1 156 ? 4.680 3.098 -11.783 1.00 96.38 156 ASP A C 1
ATOM 1223 O O . ASP A 1 156 ? 5.319 2.402 -12.579 1.00 96.38 156 ASP A O 1
ATOM 1227 N N . ALA A 1 157 ? 4.511 4.411 -11.976 1.00 96.94 157 ALA A N 1
ATOM 1228 C CA . ALA A 1 157 ? 5.033 5.110 -13.143 1.00 96.94 157 ALA A CA 1
ATOM 1229 C C . ALA A 1 157 ? 6.565 5.073 -13.200 1.00 96.94 157 ALA A C 1
ATOM 1231 O O . ALA A 1 157 ? 7.125 4.782 -14.257 1.00 96.94 157 ALA A O 1
ATOM 1232 N N . PHE A 1 158 ? 7.253 5.329 -12.083 1.00 97.94 158 PHE A N 1
ATOM 1233 C CA . PHE A 1 158 ? 8.715 5.317 -12.035 1.00 97.94 158 PHE A CA 1
ATOM 1234 C C . PHE A 1 158 ? 9.291 3.914 -12.233 1.00 97.94 158 PHE A C 1
ATOM 1236 O O . PHE A 1 158 ? 10.266 3.767 -12.973 1.00 97.94 158 PHE A O 1
ATOM 1243 N N . LEU A 1 159 ? 8.685 2.881 -11.640 1.00 97.81 159 LEU A N 1
ATOM 1244 C CA . LEU A 1 159 ? 9.105 1.488 -11.823 1.00 97.8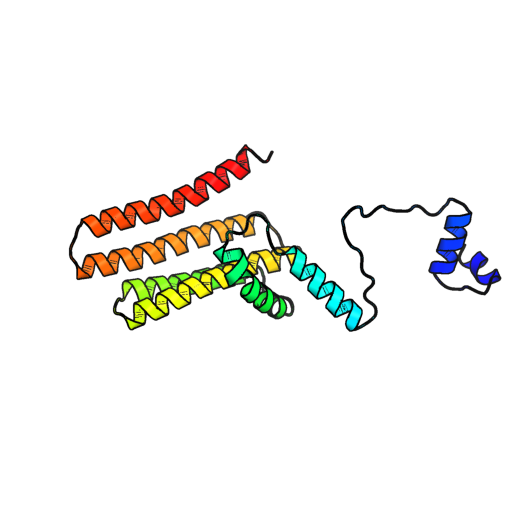1 159 LEU A CA 1
ATOM 1245 C C . LEU A 1 159 ? 8.986 1.057 -13.289 1.00 97.81 159 LEU A C 1
ATOM 1247 O O . LEU A 1 159 ? 9.954 0.560 -13.872 1.00 97.81 159 LEU A O 1
ATOM 1251 N N . LEU A 1 160 ? 7.823 1.295 -13.904 1.00 97.31 160 LEU A N 1
ATOM 1252 C CA . LEU A 1 160 ? 7.584 0.959 -15.308 1.00 97.31 160 LEU A CA 1
ATOM 1253 C C . LEU A 1 160 ? 8.463 1.783 -16.247 1.00 97.31 160 LEU A C 1
ATOM 1255 O O . LEU A 1 160 ? 8.989 1.241 -17.221 1.00 97.31 160 LEU A O 1
ATOM 1259 N N . PHE A 1 161 ? 8.665 3.068 -15.954 1.00 97.19 161 PHE A N 1
ATOM 1260 C CA . PHE A 1 161 ? 9.556 3.925 -16.727 1.00 97.19 161 PHE A CA 1
ATOM 1261 C C . PHE A 1 161 ? 11.005 3.437 -16.662 1.00 97.19 161 PHE A C 1
ATOM 1263 O O . PHE A 1 161 ? 11.633 3.291 -17.708 1.00 97.19 161 PHE A O 1
ATOM 1270 N N . GLY A 1 162 ? 11.523 3.137 -15.466 1.00 96.31 162 GLY A N 1
ATOM 1271 C CA . GLY A 1 162 ? 12.887 2.639 -15.281 1.00 96.31 162 GLY A CA 1
ATOM 1272 C C . GLY A 1 162 ? 13.138 1.352 -16.066 1.00 96.31 162 GLY A C 1
ATOM 1273 O O . GLY A 1 162 ? 14.129 1.253 -16.789 1.00 96.31 162 GLY A O 1
ATOM 1274 N N . LEU A 1 163 ? 12.193 0.408 -16.008 1.00 96.12 163 LEU A N 1
ATOM 1275 C CA . LEU A 1 163 ? 12.274 -0.842 -16.764 1.00 96.12 163 LEU A CA 1
ATOM 1276 C C . LEU A 1 163 ? 12.192 -0.606 -18.280 1.00 96.12 163 LEU A C 1
ATOM 1278 O O . LEU A 1 163 ? 13.024 -1.109 -19.034 1.00 96.12 163 LEU A O 1
ATOM 1282 N N . THR A 1 164 ? 11.218 0.188 -18.729 1.00 96.56 164 THR A N 1
ATOM 1283 C CA . THR A 1 164 ? 11.021 0.514 -20.153 1.00 96.56 164 THR A CA 1
ATOM 1284 C C . THR A 1 164 ? 12.255 1.193 -20.736 1.00 96.56 164 THR A C 1
ATOM 1286 O O . THR A 1 164 ? 12.708 0.835 -21.824 1.00 96.56 164 THR A O 1
ATOM 1289 N N . TYR A 1 165 ? 12.820 2.155 -20.005 1.00 96.12 165 TYR A N 1
ATOM 1290 C CA . TYR A 1 165 ? 14.025 2.867 -20.400 1.00 96.12 165 TYR A CA 1
ATOM 1291 C C . TYR A 1 165 ? 15.203 1.910 -20.581 1.00 96.12 165 TYR A C 1
ATOM 1293 O O . TYR A 1 165 ? 15.867 1.956 -21.616 1.00 96.12 165 TYR A O 1
ATOM 1301 N N . TYR A 1 166 ? 15.444 1.026 -19.610 1.00 95.69 166 TYR A N 1
ATOM 1302 C CA . TYR A 1 166 ? 16.565 0.094 -19.672 1.00 95.69 166 TYR A CA 1
ATOM 1303 C C . TYR A 1 166 ? 16.457 -0.875 -20.858 1.00 95.69 166 TYR A C 1
ATOM 1305 O O . TYR A 1 166 ? 17.432 -1.085 -21.590 1.00 95.69 166 TYR A O 1
ATOM 1313 N N . VAL A 1 167 ? 15.263 -1.424 -21.100 1.00 94.56 167 VAL A N 1
ATOM 1314 C CA . VAL A 1 167 ? 15.029 -2.324 -22.238 1.00 94.56 167 VAL A CA 1
ATOM 1315 C C . VAL A 1 167 ? 15.200 -1.569 -23.558 1.00 94.56 167 VAL A C 1
ATOM 1317 O O . VAL A 1 167 ? 15.895 -2.043 -24.455 1.00 94.56 167 VAL A O 1
ATOM 1320 N N . TYR A 1 168 ? 14.664 -0.349 -23.666 1.00 95.25 168 TYR A N 1
ATOM 1321 C CA . TYR A 1 168 ? 14.859 0.489 -24.850 1.00 95.25 168 TYR A CA 1
ATOM 1322 C C . TYR A 1 168 ? 16.335 0.825 -25.092 1.00 95.25 168 TYR A C 1
ATOM 1324 O O . TYR A 1 168 ? 16.800 0.788 -26.230 1.00 95.25 168 TYR A O 1
ATOM 1332 N N . PHE A 1 169 ? 17.091 1.141 -24.040 1.00 93.19 169 PHE A N 1
ATOM 1333 C CA . PHE A 1 169 ? 18.514 1.446 -24.153 1.00 93.19 169 PHE A CA 1
ATOM 1334 C C . PHE A 1 169 ? 19.316 0.259 -24.707 1.00 93.19 169 PHE A C 1
ATOM 1336 O O . PHE A 1 169 ? 20.247 0.472 -25.492 1.00 93.19 169 PHE A O 1
ATOM 1343 N N . THR A 1 170 ? 18.921 -0.961 -24.333 1.00 91.31 170 THR A N 1
ATOM 1344 C CA . THR A 1 170 ? 19.565 -2.217 -24.739 1.00 91.31 170 THR A CA 1
ATOM 1345 C C . THR A 1 170 ? 19.187 -2.628 -26.164 1.00 91.31 170 THR A C 1
ATOM 1347 O O . THR A 1 170 ? 20.070 -2.809 -26.999 1.00 91.31 170 THR A O 1
ATOM 1350 N N . ASP A 1 171 ? 17.890 -2.707 -26.471 1.00 91.19 171 ASP A N 1
ATOM 1351 C CA . ASP A 1 171 ? 17.398 -3.258 -27.743 1.00 91.19 171 ASP A CA 1
ATOM 1352 C C . ASP A 1 171 ? 17.254 -2.200 -28.848 1.00 91.19 171 ASP A C 1
ATOM 1354 O O . ASP A 1 171 ? 17.121 -2.536 -30.025 1.00 91.19 171 ASP A O 1
ATOM 1358 N N . ARG A 1 172 ? 17.227 -0.909 -28.480 1.00 90.38 172 ARG A N 1
ATOM 1359 C CA . ARG A 1 172 ? 16.989 0.250 -29.369 1.00 90.38 172 ARG A CA 1
ATOM 1360 C C . ARG A 1 172 ? 15.717 0.142 -30.215 1.00 90.38 172 ARG A C 1
ATOM 1362 O O . ARG A 1 172 ? 15.575 0.814 -31.234 1.00 90.38 172 ARG A O 1
ATOM 1369 N N . ASN A 1 173 ? 14.764 -0.667 -29.763 1.00 92.69 173 ASN A N 1
ATOM 1370 C CA . ASN A 1 173 ? 13.504 -0.900 -30.444 1.00 92.69 173 ASN A CA 1
ATOM 1371 C C . ASN A 1 173 ? 12.426 0.063 -29.934 1.00 92.69 173 ASN A C 1
ATOM 1373 O O . ASN A 1 173 ? 12.033 0.023 -28.768 1.00 92.69 173 ASN A O 1
ATOM 1377 N N . PHE A 1 174 ? 11.897 0.897 -30.828 1.00 92.31 174 PHE A N 1
ATOM 1378 C CA . PHE A 1 174 ? 10.854 1.867 -30.494 1.00 92.31 174 PHE A CA 1
ATOM 1379 C C . PHE A 1 174 ? 9.548 1.216 -30.005 1.00 92.31 174 PHE A C 1
ATOM 1381 O O . PHE A 1 174 ? 8.807 1.826 -29.235 1.00 92.31 174 PHE A O 1
ATOM 1388 N N . LEU A 1 175 ? 9.282 -0.044 -30.377 1.00 94.81 175 LEU A N 1
ATOM 1389 C CA . LEU A 1 175 ? 8.125 -0.792 -29.874 1.00 94.81 175 LEU A CA 1
ATOM 1390 C C . LEU A 1 175 ? 8.133 -0.923 -28.347 1.00 94.81 175 LEU A C 1
ATOM 1392 O O . LEU A 1 175 ? 7.068 -0.935 -27.738 1.00 94.81 175 LEU A O 1
ATOM 1396 N N . VAL A 1 176 ? 9.310 -0.958 -27.717 1.00 94.94 176 VAL A N 1
ATOM 1397 C CA . VAL A 1 176 ? 9.437 -1.028 -26.254 1.00 94.94 176 VAL A CA 1
ATOM 1398 C C . VAL A 1 176 ? 8.859 0.223 -25.599 1.00 94.94 176 VAL A C 1
ATOM 1400 O O . VAL A 1 176 ? 8.131 0.113 -24.617 1.00 94.94 176 VAL A O 1
ATOM 1403 N N . LEU A 1 177 ? 9.112 1.408 -26.167 1.00 94.56 177 LEU A N 1
ATOM 1404 C CA . LEU A 1 177 ? 8.549 2.662 -25.659 1.00 94.56 177 LEU A CA 1
ATOM 1405 C C . LEU A 1 177 ? 7.026 2.678 -25.789 1.00 94.56 177 LEU A C 1
ATOM 1407 O O . LEU A 1 177 ? 6.338 3.116 -24.871 1.00 94.56 177 LEU A O 1
ATOM 1411 N N . PHE A 1 178 ? 6.498 2.163 -26.903 1.00 95.81 178 PHE A N 1
ATOM 1412 C CA . PHE A 1 178 ? 5.055 2.048 -27.103 1.00 95.81 178 PHE A CA 1
ATOM 1413 C C . PHE A 1 178 ? 4.413 1.091 -26.088 1.00 95.81 178 PHE A C 1
ATOM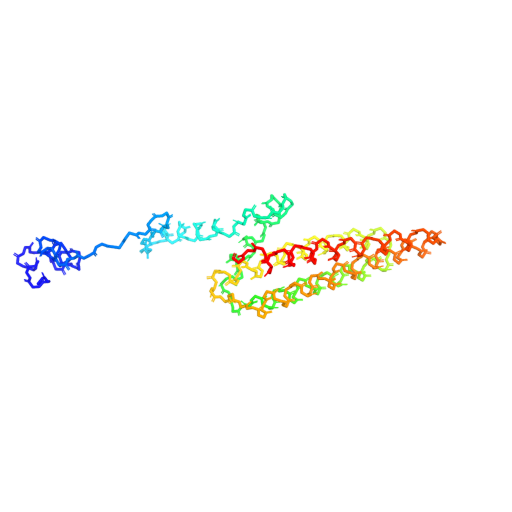 1415 O O . PHE A 1 178 ? 3.411 1.439 -25.467 1.00 95.81 178 PHE A O 1
ATOM 1422 N N . ILE A 1 179 ? 5.017 -0.078 -25.854 1.00 96.31 179 ILE A N 1
ATOM 1423 C CA . ILE A 1 179 ? 4.549 -1.048 -24.852 1.00 96.31 179 ILE A CA 1
ATOM 1424 C C . ILE A 1 179 ? 4.628 -0.459 -23.440 1.00 96.31 179 ILE A C 1
ATOM 1426 O O . ILE A 1 179 ? 3.660 -0.555 -22.690 1.00 96.31 179 ILE A O 1
ATOM 1430 N N . GLY A 1 180 ? 5.741 0.182 -23.079 1.00 96.25 180 GLY A N 1
ATOM 1431 C CA . GLY A 1 180 ? 5.908 0.813 -21.770 1.00 96.25 180 GLY A CA 1
ATOM 1432 C C . GLY A 1 180 ? 4.910 1.944 -21.527 1.00 96.25 180 GLY A C 1
ATOM 1433 O O . GLY A 1 180 ? 4.325 2.036 -20.451 1.00 96.25 180 GLY A O 1
ATOM 1434 N N . PHE A 1 181 ? 4.634 2.758 -22.549 1.00 96.25 181 PHE A N 1
ATOM 1435 C CA . PHE A 1 181 ? 3.593 3.783 -22.495 1.00 96.25 181 PHE A CA 1
ATOM 1436 C C . PHE A 1 181 ? 2.201 3.180 -22.266 1.00 96.25 181 PHE A C 1
ATOM 1438 O O . PHE A 1 181 ? 1.474 3.632 -21.380 1.00 96.25 181 PHE A O 1
ATOM 1445 N N . LEU A 1 182 ? 1.844 2.127 -23.010 1.00 97.31 182 LEU A N 1
ATOM 1446 C CA . LEU A 1 182 ? 0.582 1.413 -22.808 1.00 97.31 182 LEU A CA 1
ATOM 1447 C C . LEU A 1 182 ? 0.495 0.769 -21.420 1.00 97.31 182 LEU A C 1
ATOM 1449 O O . LEU A 1 182 ? -0.581 0.778 -20.829 1.00 97.31 182 LEU A O 1
ATOM 1453 N N . ALA A 1 183 ? 1.602 0.252 -20.882 1.00 96.81 183 ALA A N 1
ATOM 1454 C CA . ALA A 1 183 ? 1.647 -0.309 -19.535 1.00 96.81 183 ALA A CA 1
ATOM 1455 C C . ALA A 1 183 ? 1.361 0.759 -18.469 1.00 96.81 183 ALA A C 1
ATOM 1457 O O . ALA A 1 183 ? 0.497 0.552 -17.621 1.00 96.81 183 ALA A O 1
ATOM 1458 N N . ILE A 1 184 ? 2.013 1.926 -18.549 1.00 96.19 184 ILE A N 1
ATOM 1459 C CA . ILE A 1 184 ? 1.778 3.041 -17.615 1.00 96.19 184 ILE A CA 1
ATOM 1460 C C . ILE A 1 184 ? 0.323 3.518 -17.697 1.00 96.19 184 ILE A C 1
ATOM 1462 O O . ILE A 1 184 ? -0.339 3.657 -16.666 1.00 96.19 184 ILE A O 1
ATOM 1466 N N . ILE A 1 185 ? -0.206 3.713 -18.912 1.00 96.31 185 ILE A N 1
ATOM 1467 C CA . ILE A 1 185 ? -1.617 4.076 -19.104 1.00 96.31 185 ILE A CA 1
ATOM 1468 C C . ILE A 1 185 ? -2.536 3.009 -18.520 1.00 96.31 185 ILE A C 1
ATOM 1470 O O . ILE A 1 185 ? -3.480 3.352 -17.815 1.00 96.31 185 ILE A O 1
ATOM 1474 N N . GLY A 1 186 ? -2.272 1.730 -18.786 1.00 95.75 186 GLY A N 1
ATOM 1475 C CA . GLY A 1 186 ? -3.074 0.621 -18.277 1.00 95.75 186 GLY A CA 1
ATOM 1476 C C . GLY A 1 186 ? -3.159 0.635 -16.753 1.00 95.75 186 GLY A C 1
ATOM 1477 O O . GLY A 1 186 ? -4.258 0.579 -16.199 1.00 95.75 186 GLY A O 1
ATOM 1478 N N . THR A 1 187 ? -2.024 0.808 -16.074 1.00 94.06 187 THR A N 1
ATOM 1479 C CA . THR A 1 187 ? -1.967 0.900 -14.610 1.00 94.06 187 THR A CA 1
ATOM 1480 C C . THR A 1 187 ? -2.736 2.112 -14.080 1.00 94.06 187 THR A C 1
ATOM 1482 O O . THR A 1 187 ? -3.460 2.008 -13.089 1.00 94.06 187 THR A O 1
ATOM 1485 N N . PHE A 1 188 ? -2.641 3.261 -14.753 1.00 93.44 188 PHE A N 1
ATOM 1486 C CA . PHE A 1 188 ? -3.355 4.475 -14.353 1.00 93.44 188 PHE A CA 1
ATOM 1487 C C . PHE A 1 188 ? -4.862 4.344 -14.574 1.00 93.44 188 PHE A C 1
ATOM 1489 O O . PHE A 1 188 ? -5.643 4.730 -13.708 1.00 93.44 188 PHE A O 1
ATOM 1496 N N . MET A 1 189 ? -5.281 3.765 -15.699 1.00 94.88 189 MET A N 1
ATOM 1497 C CA . MET A 1 189 ? -6.691 3.544 -16.019 1.00 94.88 189 MET A CA 1
ATOM 1498 C C . MET A 1 189 ? -7.343 2.537 -15.087 1.00 94.88 189 MET A C 1
ATOM 1500 O O . MET A 1 189 ? -8.476 2.766 -14.664 1.00 94.88 189 MET A O 1
ATOM 1504 N N . ASN A 1 190 ? -6.631 1.477 -14.705 1.00 92.75 190 ASN A N 1
ATOM 1505 C CA . ASN A 1 190 ? -7.138 0.513 -13.736 1.00 92.75 190 ASN A CA 1
ATOM 1506 C C . ASN A 1 190 ? -7.498 1.196 -12.406 1.00 92.75 190 ASN A C 1
ATOM 1508 O O . ASN A 1 190 ? -8.621 1.065 -11.927 1.00 92.75 190 ASN A O 1
ATOM 1512 N N . SER A 1 191 ? -6.595 2.012 -11.856 1.00 90.62 191 SER A N 1
ATOM 1513 C CA . SER A 1 191 ? -6.876 2.696 -10.588 1.00 90.62 191 SER A CA 1
ATOM 1514 C C . SER A 1 191 ? -7.848 3.863 -10.730 1.00 90.62 191 SER A C 1
ATOM 1516 O O . SER A 1 191 ? -8.711 4.030 -9.875 1.00 90.62 191 SER A O 1
ATOM 1518 N N . TYR A 1 192 ? -7.780 4.635 -11.817 1.00 92.25 192 TYR A N 1
ATOM 1519 C CA . TYR A 1 192 ? -8.709 5.744 -12.052 1.00 92.25 192 TYR A CA 1
ATOM 1520 C C . TYR A 1 192 ? -10.155 5.267 -12.195 1.00 92.25 192 TYR A C 1
ATOM 1522 O O . TYR A 1 192 ? -11.066 5.864 -11.629 1.00 92.25 192 TYR A O 1
ATOM 1530 N N . THR A 1 193 ? -10.384 4.192 -12.952 1.00 93.12 193 THR A N 1
ATOM 1531 C CA . THR A 1 193 ? -11.738 3.653 -13.136 1.00 93.12 193 THR A CA 1
ATOM 1532 C C . THR A 1 193 ? -12.301 3.092 -11.834 1.00 93.12 193 THR A C 1
ATOM 1534 O O . THR A 1 193 ? -13.473 3.333 -11.549 1.00 93.12 193 THR A O 1
ATOM 1537 N N . ALA A 1 194 ? -11.474 2.428 -11.021 1.00 88.06 194 ALA A N 1
ATOM 1538 C CA . ALA A 1 194 ? -11.861 1.949 -9.697 1.00 88.06 194 ALA A CA 1
ATOM 1539 C C . ALA A 1 194 ? -12.218 3.103 -8.743 1.00 88.06 194 ALA A C 1
ATOM 1541 O O . ALA A 1 194 ? -13.305 3.099 -8.168 1.00 88.06 194 ALA A O 1
ATOM 1542 N N . ASP A 1 195 ? -11.358 4.119 -8.635 1.00 88.19 195 ASP A N 1
ATOM 1543 C CA . ASP A 1 195 ? -11.593 5.295 -7.785 1.00 88.19 195 ASP A CA 1
ATOM 1544 C C . ASP A 1 195 ? -12.841 6.075 -8.231 1.00 88.19 195 ASP A C 1
ATOM 1546 O O . ASP A 1 195 ? -13.708 6.435 -7.432 1.00 88.19 195 ASP A O 1
ATOM 1550 N N . LYS A 1 196 ? -13.013 6.249 -9.547 1.00 89.94 196 LYS A N 1
ATOM 1551 C CA . LYS A 1 196 ? -14.182 6.926 -10.114 1.00 89.94 196 LYS A CA 1
ATOM 1552 C C . LYS A 1 196 ? -15.476 6.149 -9.886 1.00 89.94 196 LYS A C 1
ATOM 1554 O O . LYS A 1 196 ? -16.508 6.769 -9.622 1.00 89.94 196 LYS A O 1
ATOM 1559 N N . TYR A 1 197 ? -15.432 4.821 -10.002 1.00 90.12 197 TYR A N 1
ATOM 1560 C CA . TYR A 1 197 ? -16.566 3.952 -9.698 1.00 90.12 197 TYR A CA 1
ATOM 1561 C C . TYR A 1 197 ? -16.949 4.064 -8.223 1.00 90.12 197 TYR A C 1
ATOM 1563 O O . TYR A 1 197 ? -18.114 4.308 -7.918 1.00 90.12 197 TYR A O 1
ATOM 1571 N N . ASP A 1 198 ? -15.978 3.969 -7.317 1.00 85.88 198 ASP A N 1
ATOM 1572 C CA . ASP A 1 198 ? -16.224 4.064 -5.881 1.00 85.88 198 ASP A CA 1
ATOM 1573 C C . ASP A 1 198 ? -16.775 5.444 -5.485 1.00 85.88 198 ASP A C 1
ATOM 1575 O O . ASP A 1 198 ? -17.725 5.522 -4.709 1.00 85.88 198 ASP A O 1
ATOM 1579 N N . GLY A 1 199 ? -16.279 6.530 -6.084 1.00 84.69 199 GLY A N 1
ATOM 1580 C CA . GLY A 1 199 ? -16.778 7.882 -5.817 1.00 84.69 199 GLY A CA 1
ATOM 1581 C C . GLY A 1 199 ? -18.190 8.175 -6.350 1.00 84.69 199 GLY A C 1
ATOM 1582 O O . GLY A 1 199 ? -18.885 9.032 -5.798 1.00 84.69 199 GLY A O 1
ATOM 1583 N N . LEU A 1 200 ? -18.629 7.500 -7.420 1.00 85.94 200 LEU A N 1
ATOM 1584 C CA . LEU A 1 200 ? -19.933 7.745 -8.056 1.00 85.94 200 LEU A CA 1
ATOM 1585 C C . LEU A 1 200 ? -21.012 6.720 -7.685 1.00 85.94 200 LEU A C 1
ATOM 1587 O O . LEU A 1 200 ? -22.173 7.100 -7.556 1.00 85.94 200 LEU A O 1
ATOM 1591 N N . MET A 1 201 ? -20.648 5.443 -7.551 1.00 81.69 201 MET A N 1
ATOM 1592 C CA . MET A 1 201 ? -21.589 4.314 -7.527 1.00 81.69 201 MET A CA 1
ATOM 1593 C C . MET A 1 201 ? -21.764 3.683 -6.140 1.00 81.69 201 MET A C 1
ATOM 1595 O O . MET A 1 201 ? -22.732 2.958 -5.940 1.00 81.69 201 MET A O 1
ATOM 1599 N N . LYS A 1 202 ? -20.866 3.943 -5.176 1.00 65.44 202 LYS A N 1
ATOM 1600 C CA . LYS A 1 202 ? -21.009 3.487 -3.775 1.00 65.44 202 LYS A CA 1
ATOM 1601 C C . LYS A 1 202 ? -21.752 4.488 -2.870 1.00 65.44 202 LYS A C 1
ATOM 1603 O O . LYS A 1 202 ? -21.646 4.382 -1.650 1.00 65.44 202 LYS A O 1
ATOM 1608 N N . ARG A 1 203 ? -22.473 5.456 -3.448 1.00 48.88 203 ARG A N 1
ATOM 1609 C CA . ARG A 1 203 ? -23.378 6.340 -2.693 1.00 48.88 203 ARG A CA 1
ATOM 1610 C C . ARG A 1 203 ? -24.686 5.645 -2.349 1.00 48.88 203 ARG A C 1
ATOM 1612 O O . ARG A 1 203 ? -25.258 5.010 -3.260 1.00 48.88 203 ARG A O 1
#

Sequence (203 aa):
AIEESLHDDDSSLSGGIRVLAGKGKAKTFDIKDDYWIDVDDEKTYKLAENKLLATLKKTSDGPISRYLNRPISTRITRYLLRTDITPNHVSFFSFILAMLGAFLFFSGGYINLVIGGILAQLASIIDGCDGEIARLKFQVTEFGGWFDAVLDRYADAFLLFGLTYYVYFTDRNFLVLFIGFLAIIGTFMNSYTADKYDGLMKR